Protein AF-A0A926KLE9-F1 (afdb_monomer_lite)

Foldseek 3Di:
DDQLQVLCVQLVNDDPDDPVVVVVVVCCCVPPPPPVLLVVLLVLLLVLLVQQVVCVVVVHPSLVVQLVVLVVLLVVQVCCCQQPHVPGCSNLCSVLVNVCVVCNPPDLVVLLCLLVVLQVVLVVVVVVVVVDPPVVVVVVSNVSNVLSVVCSVLSCCLPPPNDSVSVSVSSVPPPNVVCVVVVVSCNSNSSSSSSNSNSCNVVVVVVVVVVVVVVVVVVVVVVVVVVVD

Radius of gyration: 23.77 Å; chains: 1; bounding box: 80×41×54 Å

pLDDT: mean 80.99, std 13.05, range [41.0, 96.94]

Secondary structure (DSSP, 8-state):
--HHHHHHHHTT------HHHHHHHHHHHHHTTTTHHHHHHHHHHHHHHHHHHHHHHTT--HHHHHHHHHHHHHHHHHHHHHHT-S--HHHHHHHHHHHHGGGTTS-HHHHHHHHHHHHHHHHHHHHHHTTS-HHHHHHHHHHHHHHHHHHHHHHHIIIII--HHHHHHHIIIIIIHHHHHHGGGGHHHHHHHHHHHHHHHHHHHHHHHHHHHHHHHHHHHHHHHHT--

Structure (mmCIF, N/CA/C/O backbone):
data_AF-A0A926KLE9-F1
#
_entry.id   AF-A0A926KLE9-F1
#
loop_
_atom_site.group_PDB
_atom_site.id
_atom_site.type_symbol
_atom_site.label_atom_id
_atom_site.label_alt_id
_atom_site.label_comp_id
_atom_site.label_asym_id
_atom_site.label_entity_id
_atom_site.label_seq_id
_atom_site.pdbx_PDB_ins_code
_atom_site.Cartn_x
_atom_site.Cartn_y
_atom_site.Cartn_z
_atom_site.occupancy
_atom_site.B_iso_or_equiv
_atom_site.auth_seq_id
_atom_site.auth_comp_id
_atom_site.auth_asym_id
_atom_site.auth_atom_id
_atom_site.pdbx_PDB_model_num
ATOM 1 N N . MET A 1 1 ? 1.495 5.303 -26.907 1.00 46.53 1 MET A N 1
ATOM 2 C CA . MET A 1 1 ? 2.849 5.509 -26.360 1.00 46.53 1 MET A CA 1
ATOM 3 C C . MET A 1 1 ? 3.648 4.272 -26.720 1.00 46.53 1 MET A C 1
ATOM 5 O O . MET A 1 1 ? 3.184 3.177 -26.425 1.00 46.53 1 MET A O 1
ATOM 9 N N . SER A 1 2 ? 4.722 4.416 -27.485 1.00 41.00 2 SER A N 1
ATOM 10 C CA . SER A 1 2 ? 5.556 3.298 -27.927 1.00 41.00 2 SER A CA 1
ATOM 11 C C . SER A 1 2 ? 6.380 2.775 -26.746 1.00 41.00 2 SER A C 1
ATOM 13 O O . SER A 1 2 ? 6.941 3.556 -25.985 1.00 41.00 2 SER A O 1
ATOM 15 N N . THR A 1 3 ? 6.437 1.453 -26.575 1.00 52.06 3 THR A N 1
ATOM 16 C CA . THR A 1 3 ? 7.162 0.761 -25.491 1.00 52.06 3 THR A CA 1
ATOM 17 C C . THR A 1 3 ? 8.621 1.198 -25.258 1.00 52.06 3 THR A C 1
ATOM 19 O O . THR A 1 3 ? 9.018 1.174 -24.096 1.00 52.06 3 THR A O 1
ATOM 22 N N . PRO A 1 4 ? 9.418 1.655 -26.251 1.00 51.03 4 PRO A N 1
ATOM 23 C CA . PRO A 1 4 ? 10.789 2.121 -26.018 1.00 51.03 4 PRO A CA 1
ATOM 24 C C . PRO A 1 4 ? 10.869 3.402 -25.174 1.00 51.03 4 PRO A C 1
ATOM 26 O O . PRO A 1 4 ? 11.738 3.507 -24.312 1.00 51.03 4 PRO A O 1
ATOM 29 N N . ASP A 1 5 ? 9.940 4.347 -25.356 1.00 52.72 5 ASP A N 1
ATOM 30 C CA . ASP A 1 5 ? 9.972 5.653 -24.673 1.00 52.72 5 ASP A CA 1
ATOM 31 C C . ASP A 1 5 ? 9.802 5.515 -23.153 1.00 52.72 5 ASP A C 1
ATOM 33 O O . ASP A 1 5 ? 10.335 6.307 -22.379 1.00 52.72 5 ASP A O 1
ATOM 37 N N . LEU A 1 6 ? 9.101 4.462 -22.722 1.00 56.00 6 LEU A N 1
ATOM 38 C CA . LEU A 1 6 ? 8.824 4.155 -21.319 1.00 56.00 6 LEU A CA 1
ATOM 39 C C . LEU A 1 6 ? 10.106 3.771 -20.554 1.00 56.00 6 LEU A C 1
ATOM 41 O O . LEU A 1 6 ? 10.251 4.113 -19.380 1.00 56.00 6 LEU A O 1
ATOM 45 N N . PHE A 1 7 ? 11.068 3.126 -21.224 1.00 55.09 7 PHE A N 1
ATOM 46 C CA . PHE A 1 7 ? 12.363 2.763 -20.635 1.00 55.09 7 PHE A CA 1
ATOM 47 C C . PHE A 1 7 ? 13.326 3.953 -20.581 1.00 55.09 7 PHE A C 1
ATOM 49 O O . PHE A 1 7 ? 13.994 4.141 -19.564 1.00 55.09 7 PHE A O 1
ATOM 56 N N . PHE A 1 8 ? 13.328 4.818 -21.600 1.00 54.06 8 PHE A N 1
ATOM 57 C CA . PHE A 1 8 ? 14.092 6.072 -21.568 1.00 54.06 8 PHE A CA 1
ATOM 58 C C . PHE A 1 8 ? 13.581 7.031 -20.482 1.00 54.06 8 PHE A C 1
ATOM 60 O O . PHE A 1 8 ? 14.387 7.603 -19.744 1.00 54.06 8 PHE A O 1
ATOM 67 N N . GLN A 1 9 ? 12.259 7.110 -20.280 1.00 55.12 9 GLN A N 1
ATOM 68 C CA . GLN A 1 9 ? 11.660 7.848 -19.161 1.00 55.12 9 GLN A CA 1
ATOM 69 C C . GLN A 1 9 ? 12.085 7.281 -17.797 1.00 55.12 9 GLN A C 1
ATOM 71 O O . GLN A 1 9 ? 12.378 8.044 -16.877 1.00 55.12 9 GLN A O 1
ATOM 76 N N . ARG A 1 10 ? 12.163 5.949 -17.664 1.00 51.56 10 ARG A N 1
ATOM 77 C CA . ARG A 1 10 ? 12.608 5.260 -16.437 1.00 51.56 10 ARG A CA 1
ATOM 78 C C . ARG A 1 10 ? 14.103 5.467 -16.151 1.00 51.56 10 ARG A C 1
ATOM 80 O O . ARG A 1 10 ? 14.500 5.451 -14.989 1.00 51.56 10 ARG A O 1
ATOM 87 N N . GLY A 1 11 ? 14.904 5.704 -17.192 1.00 51.06 11 GLY A N 1
ATOM 88 C CA . GLY A 1 11 ? 16.316 6.093 -17.118 1.00 51.06 11 GLY A CA 1
ATOM 89 C C . GLY A 1 11 ? 16.568 7.597 -16.935 1.00 51.06 11 GLY A C 1
ATOM 90 O O . GLY A 1 11 ? 17.720 7.996 -16.812 1.00 51.06 11 GLY A O 1
ATOM 91 N N . GLY A 1 12 ? 15.529 8.441 -16.903 1.00 50.56 12 GLY A N 1
ATOM 92 C CA . GLY A 1 12 ? 15.664 9.889 -16.691 1.00 50.56 12 GLY A CA 1
ATOM 93 C C . GLY A 1 12 ? 15.897 10.730 -17.954 1.00 50.56 12 GLY A C 1
ATOM 94 O O . GLY A 1 12 ? 16.143 11.928 -17.834 1.00 50.56 12 GLY A O 1
ATOM 95 N N . VAL A 1 13 ? 15.783 10.155 -19.157 1.00 49.72 13 VAL A N 1
ATOM 96 C CA . VAL A 1 13 ? 15.808 10.908 -20.422 1.00 49.72 13 VAL A CA 1
ATOM 97 C C . VAL A 1 13 ? 14.372 11.192 -20.848 1.00 49.72 13 VAL A C 1
ATOM 99 O O . VAL A 1 13 ? 13.652 10.308 -21.312 1.00 49.72 13 VAL A O 1
ATOM 102 N N . LEU A 1 14 ? 13.938 12.438 -20.660 1.00 53.62 14 LEU A N 1
ATOM 103 C CA . LEU A 1 14 ? 12.661 12.917 -21.178 1.00 53.62 14 LEU A CA 1
ATOM 104 C C . LEU A 1 14 ? 12.870 13.387 -22.626 1.00 53.62 14 LEU A C 1
ATOM 106 O O . LEU A 1 14 ? 13.752 14.218 -22.852 1.00 53.62 14 LEU A O 1
ATOM 110 N N . PRO A 1 15 ? 12.093 12.900 -23.611 1.00 54.97 15 PRO A N 1
ATOM 111 C CA . PRO A 1 15 ? 12.041 13.559 -24.912 1.00 54.97 15 PRO A CA 1
ATOM 112 C C . PRO A 1 15 ? 11.591 15.019 -24.731 1.00 54.97 15 PRO A C 1
ATOM 114 O O . PRO A 1 15 ? 10.921 15.336 -23.747 1.00 54.97 15 PRO A O 1
ATOM 117 N N . GLU A 1 16 ? 11.943 15.920 -25.658 1.00 57.47 16 GLU A N 1
ATOM 118 C CA . GLU A 1 16 ? 11.376 17.278 -25.675 1.00 57.47 16 GLU A CA 1
ATOM 119 C C . GLU A 1 16 ? 9.846 17.184 -25.807 1.00 57.47 16 GLU A C 1
ATOM 121 O O . GLU A 1 16 ? 9.288 17.022 -26.893 1.00 57.47 16 GLU A O 1
ATOM 126 N N . GLU A 1 17 ? 9.149 17.224 -24.673 1.00 62.72 17 GLU A N 1
ATOM 127 C CA . GLU A 1 17 ? 7.696 17.195 -24.629 1.00 62.72 17 GLU A CA 1
ATOM 128 C C . GLU A 1 17 ? 7.150 18.591 -24.939 1.00 62.72 17 GLU A C 1
ATOM 130 O O . GLU A 1 17 ? 7.628 19.596 -24.407 1.00 62.72 17 GLU A O 1
ATOM 135 N N . SER A 1 18 ? 6.106 18.662 -25.770 1.00 78.69 18 SER A N 1
ATOM 136 C CA . SER A 1 18 ? 5.399 19.920 -26.018 1.00 78.69 18 SER A CA 1
ATOM 137 C C . SER A 1 18 ? 4.882 20.517 -24.700 1.00 78.69 18 SER A C 1
ATOM 139 O O . SER A 1 18 ? 4.518 19.787 -23.776 1.00 78.69 18 SER A O 1
ATOM 141 N N . ALA A 1 19 ? 4.782 21.848 -24.617 1.00 77.56 19 ALA A N 1
ATOM 142 C CA . ALA A 1 19 ? 4.249 22.526 -23.429 1.00 77.56 19 ALA A CA 1
ATOM 143 C C . ALA A 1 19 ? 2.842 22.023 -23.030 1.00 77.56 19 ALA A C 1
ATOM 145 O O . ALA A 1 19 ? 2.486 22.024 -21.854 1.00 77.56 19 ALA A O 1
ATOM 146 N N . VAL A 1 20 ? 2.063 21.542 -24.006 1.00 80.69 20 VAL A N 1
ATOM 147 C CA . VAL A 1 20 ? 0.747 20.927 -23.784 1.00 80.69 20 VAL A CA 1
ATOM 148 C C . VAL A 1 20 ? 0.877 19.582 -23.066 1.00 80.69 20 VAL A C 1
ATOM 150 O O . VAL A 1 20 ? 0.167 19.346 -22.092 1.00 80.69 20 VAL A O 1
ATOM 153 N N . ASN A 1 21 ? 1.805 18.720 -23.491 1.00 80.88 21 ASN A N 1
ATOM 154 C CA . ASN A 1 21 ? 2.026 17.418 -22.855 1.00 80.88 21 ASN A CA 1
ATOM 155 C C . ASN A 1 21 ? 2.545 17.570 -21.419 1.00 80.88 21 ASN A C 1
ATOM 157 O O . ASN A 1 21 ? 2.076 16.866 -20.527 1.00 80.88 21 ASN A O 1
ATOM 161 N N . GLN A 1 22 ? 3.423 18.548 -21.176 1.00 77.94 22 GLN A N 1
ATOM 162 C CA . GLN A 1 22 ? 3.900 18.868 -19.828 1.00 77.94 22 GLN A CA 1
ATOM 163 C C . GLN A 1 22 ? 2.755 19.328 -18.915 1.00 77.94 22 GLN A C 1
ATOM 165 O O . GLN A 1 22 ? 2.659 18.879 -17.774 1.00 77.94 22 GLN A O 1
ATOM 170 N N . GLY A 1 23 ? 1.856 20.179 -19.426 1.00 83.38 23 GLY A N 1
ATOM 171 C CA . GLY A 1 23 ? 0.666 20.620 -18.695 1.00 83.38 23 GLY A CA 1
ATOM 172 C C . GLY A 1 23 ? -0.249 19.455 -18.312 1.00 83.38 23 GLY A C 1
ATOM 173 O O . GLY A 1 23 ? -0.594 19.300 -17.143 1.00 83.38 23 GLY A O 1
ATOM 174 N N . VAL A 1 24 ? -0.563 18.579 -19.269 1.00 83.69 24 VAL A N 1
ATOM 175 C CA . VAL A 1 24 ? -1.390 17.382 -19.026 1.00 83.69 24 VAL A CA 1
ATOM 176 C C . VAL A 1 24 ? -0.730 16.441 -18.014 1.00 83.69 24 VAL A C 1
ATOM 178 O O . VAL A 1 24 ? -1.398 15.925 -17.118 1.00 83.69 24 VAL A O 1
ATOM 181 N N . ARG A 1 25 ? 0.586 16.231 -18.111 1.00 80.25 25 ARG A N 1
ATOM 182 C CA . ARG A 1 25 ? 1.325 15.387 -17.167 1.00 80.25 25 ARG A CA 1
ATOM 183 C C . ARG A 1 25 ? 1.276 15.945 -15.745 1.00 80.25 25 ARG A C 1
ATOM 185 O O . ARG A 1 25 ? 1.020 15.190 -14.814 1.00 80.25 25 ARG A O 1
ATOM 192 N N . LEU A 1 26 ? 1.441 17.258 -15.583 1.00 82.88 26 LEU A N 1
ATOM 193 C CA . LEU A 1 26 ? 1.336 17.922 -14.281 1.00 82.88 26 LEU A CA 1
ATOM 194 C C . LEU A 1 26 ? -0.051 17.755 -13.656 1.00 82.88 26 LEU A C 1
ATOM 196 O O . LEU A 1 26 ? -0.151 17.495 -12.459 1.00 82.88 26 LEU A O 1
ATOM 200 N N . GLU A 1 27 ? -1.120 17.865 -14.444 1.00 82.94 27 GLU A N 1
ATOM 201 C CA . GLU A 1 27 ? -2.482 17.632 -13.953 1.00 82.94 27 GLU A CA 1
ATOM 202 C C . GLU A 1 27 ? -2.669 16.185 -13.478 1.00 82.94 27 GLU A C 1
ATOM 204 O O . GLU A 1 27 ? -3.201 15.943 -12.390 1.00 82.94 27 GLU A O 1
ATOM 209 N N . ILE A 1 28 ? -2.184 15.215 -14.257 1.00 82.94 28 ILE A N 1
ATOM 210 C CA . ILE A 1 28 ? -2.245 13.796 -13.894 1.00 82.94 28 ILE A CA 1
ATOM 211 C C . ILE A 1 28 ? -1.463 13.536 -12.603 1.00 82.94 28 ILE A C 1
ATOM 213 O O . ILE A 1 28 ? -1.998 12.919 -11.676 1.00 82.94 28 ILE A O 1
ATOM 217 N N . ASP A 1 29 ? -0.241 14.052 -12.508 1.00 79.94 29 ASP A N 1
ATOM 218 C CA . ASP A 1 29 ? 0.640 13.838 -11.363 1.00 79.94 29 ASP A CA 1
ATOM 219 C C . ASP A 1 29 ? 0.109 14.524 -10.092 1.00 79.94 29 ASP A C 1
ATOM 221 O O . ASP A 1 29 ? 0.167 13.955 -9.000 1.00 79.94 29 ASP A O 1
ATOM 225 N N . MET A 1 30 ? -0.492 15.712 -10.214 1.00 79.19 30 MET A N 1
ATOM 226 C CA . MET A 1 30 ? -1.058 16.430 -9.068 1.00 79.19 30 MET A CA 1
ATOM 227 C C . MET A 1 30 ? -2.375 15.844 -8.568 1.00 79.19 30 MET A C 1
ATOM 229 O O . MET A 1 30 ? -2.626 15.884 -7.357 1.00 79.19 30 MET A O 1
ATOM 233 N N . PHE A 1 31 ? -3.247 15.349 -9.452 1.00 77.88 31 PHE A N 1
ATOM 234 C CA . PHE A 1 31 ? -4.617 14.972 -9.081 1.00 77.88 31 PHE A CA 1
ATOM 235 C C . PHE A 1 31 ? -4.861 13.470 -9.009 1.00 77.88 31 PHE A C 1
ATOM 237 O O . PHE A 1 31 ? -5.655 13.047 -8.167 1.00 77.88 31 PHE A O 1
ATOM 244 N N . PHE A 1 32 ? -4.168 12.662 -9.805 1.00 78.44 32 PHE A N 1
ATOM 245 C CA . PHE A 1 32 ? -4.494 11.246 -9.964 1.00 78.44 32 PHE A CA 1
ATOM 246 C C . PHE A 1 32 ? -3.363 10.323 -9.519 1.00 78.44 32 PHE A C 1
ATOM 248 O O . PHE A 1 32 ? -3.626 9.323 -8.840 1.00 78.44 32 PHE A O 1
ATOM 255 N N . ALA A 1 33 ? -2.114 10.655 -9.848 1.00 75.06 33 ALA A N 1
ATOM 256 C CA . ALA A 1 33 ? -0.979 9.797 -9.544 1.00 75.06 33 ALA A CA 1
ATOM 257 C C . ALA A 1 33 ? -0.841 9.568 -8.030 1.00 75.06 33 ALA A C 1
ATOM 259 O O . ALA A 1 33 ? -0.915 10.483 -7.210 1.00 75.06 33 ALA A O 1
ATOM 260 N N . GLY A 1 34 ? -0.694 8.302 -7.639 1.00 74.12 34 GLY A N 1
ATOM 261 C CA . GLY A 1 34 ? -0.436 7.902 -6.255 1.00 74.12 34 GLY A CA 1
ATOM 262 C C . GLY A 1 34 ? -1.618 8.001 -5.278 1.00 74.12 34 GLY A C 1
ATOM 263 O O . GLY A 1 34 ? -1.561 7.374 -4.222 1.00 74.12 34 GLY A O 1
ATOM 264 N N . LYS A 1 35 ? -2.714 8.708 -5.599 1.00 81.12 35 LYS A N 1
ATOM 265 C CA . LYS A 1 35 ? -3.820 8.951 -4.640 1.00 81.12 35 LYS A CA 1
ATOM 266 C C . LYS A 1 35 ? -4.724 7.749 -4.402 1.00 81.12 35 LYS A C 1
ATOM 268 O O . LYS A 1 35 ? -5.326 7.633 -3.336 1.00 81.12 35 LYS A O 1
ATOM 273 N N . PHE A 1 36 ? -4.804 6.834 -5.364 1.00 83.12 36 PHE A N 1
ATOM 274 C CA . PHE A 1 36 ? -5.627 5.632 -5.237 1.00 83.12 36 PHE A CA 1
ATOM 275 C C . PHE A 1 36 ? -5.111 4.687 -4.146 1.00 83.12 36 PHE A C 1
ATOM 277 O O . PHE A 1 36 ? -5.915 4.121 -3.410 1.00 83.12 36 PHE A O 1
ATOM 284 N N . TYR A 1 37 ? -3.791 4.572 -3.974 1.00 84.88 37 TYR A N 1
ATOM 285 C CA . TYR A 1 37 ? -3.180 3.688 -2.977 1.00 84.88 37 TYR A CA 1
ATOM 286 C C . TYR A 1 37 ? -3.636 3.956 -1.532 1.00 84.88 37 TYR A C 1
ATOM 288 O O . TYR A 1 37 ? -4.107 3.014 -0.889 1.00 84.88 37 TYR A O 1
ATOM 296 N N . PRO A 1 38 ? -3.549 5.185 -0.984 1.00 88.56 38 PRO A N 1
ATOM 297 C CA . PRO A 1 38 ? -3.992 5.451 0.382 1.00 88.56 38 PRO A CA 1
ATOM 298 C C . PRO A 1 38 ? -5.510 5.309 0.549 1.00 88.56 38 PRO A C 1
ATOM 300 O O . PRO A 1 38 ? -5.953 4.805 1.581 1.00 88.56 38 PRO A O 1
ATOM 303 N N . ILE A 1 39 ? -6.309 5.690 -0.457 1.00 91.38 39 ILE A N 1
ATOM 304 C CA . ILE A 1 39 ? -7.777 5.566 -0.417 1.00 91.38 39 ILE A CA 1
ATOM 305 C C . ILE A 1 39 ? -8.190 4.094 -0.370 1.00 91.38 39 ILE A C 1
ATOM 307 O O . ILE A 1 39 ? -8.982 3.694 0.484 1.00 91.38 39 ILE A O 1
ATOM 311 N N . LEU A 1 40 ? -7.632 3.275 -1.262 1.00 91.94 40 LEU A N 1
ATOM 312 C CA . LEU A 1 40 ? -7.905 1.843 -1.307 1.00 91.94 40 LEU A CA 1
ATOM 313 C C . LEU A 1 40 ? -7.403 1.142 -0.039 1.00 91.94 40 LEU A C 1
ATOM 315 O O . LEU A 1 40 ? -8.107 0.284 0.489 1.00 91.94 40 LEU A O 1
ATOM 319 N N . SER A 1 41 ? -6.254 1.551 0.506 1.00 94.00 41 SER A N 1
ATOM 320 C CA . SER A 1 41 ? -5.712 0.998 1.756 1.00 94.00 41 SER A CA 1
ATOM 321 C C . SER A 1 41 ? -6.637 1.311 2.931 1.00 94.00 41 SER A C 1
ATOM 323 O O . SER A 1 41 ? -6.982 0.434 3.721 1.00 94.00 41 SER A O 1
ATOM 325 N N . PHE A 1 42 ? -7.113 2.552 3.020 1.00 95.12 42 PHE A N 1
ATOM 326 C CA . PHE A 1 42 ? -8.089 2.965 4.023 1.00 95.12 42 PHE A CA 1
ATOM 327 C C . PHE A 1 42 ? -9.400 2.177 3.905 1.00 95.12 42 PHE A C 1
ATOM 329 O O . PHE A 1 42 ? -9.900 1.637 4.896 1.00 95.12 42 PHE A O 1
ATOM 336 N N . LEU A 1 43 ? -9.933 2.044 2.688 1.00 94.38 43 LEU A N 1
ATOM 337 C CA . LEU A 1 43 ? -11.160 1.289 2.441 1.00 94.38 43 LEU A CA 1
ATOM 338 C C . LEU A 1 43 ? -10.991 -0.204 2.742 1.00 94.38 43 LEU A C 1
ATOM 340 O O . LEU A 1 43 ? -11.906 -0.837 3.267 1.00 94.38 43 LEU A O 1
ATOM 344 N N . PHE A 1 44 ? -9.817 -0.766 2.474 1.00 95.44 44 PHE A N 1
ATOM 345 C CA . PHE A 1 44 ? -9.501 -2.134 2.853 1.00 95.44 44 PHE A CA 1
ATOM 346 C C . PHE A 1 44 ? -9.532 -2.315 4.376 1.00 95.44 44 PHE A C 1
ATOM 348 O O . PHE A 1 44 ? -10.132 -3.274 4.860 1.00 95.44 44 PHE A O 1
ATOM 355 N N . GLY A 1 45 ? -8.961 -1.379 5.141 1.00 95.44 45 GLY A N 1
ATOM 356 C CA . GLY A 1 45 ? -9.030 -1.380 6.606 1.00 95.44 45 GLY A CA 1
ATOM 357 C C . GLY A 1 45 ? -10.463 -1.319 7.149 1.00 95.44 45 GLY A C 1
ATOM 358 O O . GLY A 1 45 ? -10.824 -2.067 8.061 1.00 95.44 45 GLY A O 1
ATOM 359 N N . LEU A 1 46 ? -11.310 -0.485 6.539 1.00 94.75 46 LEU A N 1
ATOM 360 C CA . LEU A 1 46 ? -12.749 -0.427 6.828 1.00 94.75 46 LEU A CA 1
ATOM 361 C C . LEU A 1 46 ? -13.451 -1.760 6.518 1.00 94.75 46 LEU A C 1
ATOM 363 O O . LEU A 1 46 ? -14.213 -2.285 7.335 1.00 94.75 46 LEU A O 1
ATOM 367 N N . GLY A 1 47 ? -13.188 -2.324 5.337 1.00 93.81 47 GLY A N 1
ATOM 368 C CA . GLY A 1 47 ? -13.752 -3.597 4.893 1.00 93.81 47 GLY A CA 1
ATOM 369 C C . GLY A 1 47 ? -13.325 -4.767 5.779 1.00 93.81 47 GLY A C 1
ATOM 370 O O . GLY A 1 47 ? -14.139 -5.644 6.072 1.00 93.81 47 GLY A O 1
ATOM 371 N N . PHE A 1 48 ? -12.081 -4.747 6.262 1.00 94.62 48 PHE A N 1
ATOM 372 C CA . PHE A 1 48 ? -11.568 -5.686 7.252 1.00 94.62 48 PHE A CA 1
ATOM 373 C C . PHE A 1 48 ? -12.399 -5.63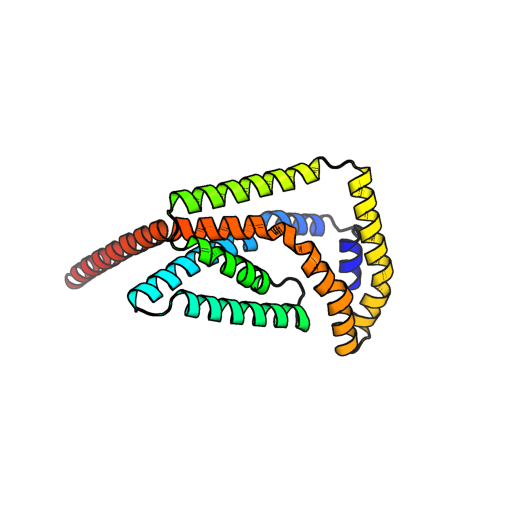9 8.535 1.00 94.62 48 PHE A C 1
ATOM 375 O O . PHE A 1 48 ? -12.949 -6.668 8.920 1.00 94.62 48 PHE A O 1
ATOM 382 N N . PHE A 1 49 ? -12.574 -4.463 9.150 1.00 94.19 49 PHE A N 1
ATOM 383 C CA . PHE A 1 49 ? -13.393 -4.324 10.360 1.00 94.19 49 PHE A CA 1
ATOM 384 C C . PHE A 1 49 ? -14.801 -4.904 10.165 1.00 94.19 49 PHE A C 1
ATOM 386 O O . PHE A 1 49 ? -15.276 -5.709 10.970 1.00 94.19 49 PHE A O 1
ATOM 393 N N . LEU A 1 50 ? -15.459 -4.531 9.063 1.00 91.50 50 LEU A N 1
ATOM 394 C CA . LEU A 1 50 ? -16.824 -4.960 8.766 1.00 91.50 50 LEU A CA 1
ATOM 395 C C . LEU A 1 50 ? -16.928 -6.481 8.599 1.00 91.50 50 LEU A C 1
ATOM 397 O O . LEU A 1 50 ? -17.858 -7.106 9.115 1.00 91.50 50 LEU A O 1
ATOM 401 N N . LEU A 1 51 ? -15.975 -7.081 7.886 1.00 91.75 51 LEU A N 1
ATOM 402 C CA . LEU A 1 51 ? -15.926 -8.521 7.671 1.00 91.75 51 LEU A CA 1
ATOM 403 C C . LEU A 1 51 ? -15.717 -9.273 8.989 1.00 91.75 51 LEU A C 1
ATOM 405 O O . LEU A 1 51 ? -16.424 -10.249 9.249 1.00 91.75 51 LEU A O 1
ATOM 409 N N . MET A 1 52 ? -14.784 -8.811 9.819 1.00 90.62 52 MET A N 1
ATOM 410 C CA . MET A 1 52 ? -14.458 -9.457 11.088 1.00 90.62 52 MET A CA 1
ATOM 411 C C . MET A 1 52 ? -15.641 -9.384 12.061 1.00 90.62 52 MET A C 1
ATOM 413 O O . MET A 1 52 ? -16.082 -10.417 12.564 1.00 90.62 52 MET A O 1
ATOM 417 N N . ARG A 1 53 ? -16.250 -8.200 12.215 1.00 89.62 53 ARG A N 1
ATOM 418 C CA . ARG A 1 53 ? -17.435 -7.991 13.061 1.00 89.62 53 ARG A CA 1
ATOM 419 C C . ARG A 1 53 ? -18.617 -8.857 12.627 1.00 89.62 53 ARG A C 1
ATOM 421 O O . ARG A 1 53 ? -19.279 -9.469 13.462 1.00 89.62 53 ARG A O 1
ATOM 428 N N . ARG A 1 54 ? -18.879 -8.948 11.317 1.00 87.81 54 ARG A N 1
ATOM 429 C CA . ARG A 1 54 ? -19.958 -9.794 10.777 1.00 87.81 54 ARG A CA 1
ATOM 430 C C . ARG A 1 54 ? -19.690 -11.280 11.010 1.00 87.81 54 ARG A C 1
ATOM 432 O O . ARG A 1 54 ? -20.627 -12.028 11.268 1.00 87.81 54 ARG A O 1
ATOM 439 N N . SER A 1 55 ? -18.435 -11.710 10.902 1.00 88.62 55 SER A N 1
ATOM 440 C CA . SER A 1 55 ? -18.037 -13.095 11.168 1.00 88.62 55 SER A CA 1
ATOM 441 C C . SER A 1 55 ? -18.194 -13.450 12.648 1.00 88.62 55 SER A C 1
ATOM 443 O O . SER A 1 55 ? -18.682 -14.537 12.950 1.00 88.62 55 SER A O 1
ATOM 445 N N . GLU A 1 56 ? -17.839 -12.542 13.563 1.00 88.31 56 GLU A N 1
ATOM 446 C CA . GLU A 1 56 ? -18.029 -12.746 15.007 1.00 88.31 56 GLU A CA 1
ATOM 447 C C . GLU A 1 56 ? -19.505 -12.865 15.380 1.00 88.31 56 GLU A C 1
ATOM 449 O O . GLU A 1 56 ? -19.878 -13.781 16.107 1.00 88.31 56 GLU A O 1
ATOM 454 N N . GLN A 1 57 ? -20.364 -12.014 14.815 1.00 88.00 57 GLN A N 1
ATOM 455 C CA . GLN A 1 57 ? -21.815 -12.083 15.034 1.00 88.00 57 GLN A CA 1
ATOM 456 C C . GLN A 1 57 ? -22.438 -13.408 14.575 1.00 88.00 57 GLN A C 1
ATOM 458 O O . GLN A 1 57 ? -23.456 -13.828 15.115 1.00 88.00 57 GLN A O 1
ATOM 463 N N . LYS A 1 58 ? -21.836 -14.068 13.581 1.00 87.94 58 LYS A N 1
ATOM 464 C CA . LYS A 1 58 ? -22.284 -15.366 13.060 1.00 87.94 58 LYS A CA 1
ATOM 465 C C . LYS A 1 58 ? -21.658 -16.569 13.772 1.00 87.94 58 LYS A C 1
ATOM 467 O O . LYS A 1 58 ? -22.001 -17.698 13.435 1.00 87.94 58 LYS A O 1
ATOM 472 N N . GLY A 1 59 ? -20.726 -16.355 14.705 1.00 81.50 59 GLY A N 1
ATOM 473 C CA . GLY A 1 59 ? -19.964 -17.436 15.341 1.00 81.50 59 GLY A CA 1
ATOM 474 C C . GLY A 1 59 ? -19.009 -18.172 14.389 1.00 81.50 59 GLY A C 1
ATOM 475 O O . GLY A 1 59 ? -18.590 -19.291 14.676 1.00 81.50 59 GLY A O 1
ATOM 476 N N . GLU A 1 60 ? -18.668 -17.574 13.243 1.00 84.12 60 GLU A N 1
ATOM 477 C CA . GLU A 1 60 ? -17.734 -18.159 12.279 1.00 84.12 60 GLU A CA 1
ATOM 478 C C . GLU A 1 60 ? -16.273 -17.963 12.722 1.00 84.12 60 GLU A C 1
ATOM 480 O O . GLU A 1 60 ? -15.934 -17.048 13.475 1.00 84.12 60 GLU A O 1
ATOM 485 N N . TRP A 1 61 ? -15.372 -18.803 12.205 1.00 84.62 61 TRP A N 1
ATOM 486 C CA . TRP A 1 61 ? -13.935 -18.730 12.482 1.00 84.62 61 TRP A CA 1
ATOM 487 C C . TRP A 1 61 ? -13.305 -17.536 11.756 1.00 84.62 61 TRP A C 1
ATOM 489 O O . TRP A 1 61 ? -12.738 -17.668 10.670 1.00 84.62 61 TRP A O 1
ATOM 499 N N . VAL A 1 62 ? -13.389 -16.375 12.396 1.00 86.00 62 VAL A N 1
ATOM 500 C CA . VAL A 1 62 ? -13.013 -15.053 11.884 1.00 86.00 62 VAL A CA 1
ATOM 501 C C . VAL A 1 62 ? -11.641 -15.039 11.198 1.00 86.00 62 VAL A C 1
ATOM 503 O O . VAL A 1 62 ? -11.519 -14.683 10.024 1.00 86.00 62 VAL A O 1
ATOM 506 N N . TYR A 1 63 ? -10.606 -15.496 11.908 1.00 88.00 63 TYR A N 1
ATOM 507 C CA . TYR A 1 63 ? -9.235 -15.514 11.395 1.00 88.00 63 TYR A CA 1
ATOM 508 C C . TYR A 1 63 ? -9.084 -16.439 10.180 1.00 88.00 63 TYR A C 1
ATOM 510 O O . TYR A 1 63 ? -8.425 -16.077 9.211 1.00 88.00 63 TYR A O 1
ATOM 518 N N . ARG A 1 64 ? -9.754 -17.600 10.177 1.00 89.00 64 ARG A N 1
ATOM 519 C CA . ARG A 1 64 ? -9.697 -18.562 9.064 1.00 89.00 64 ARG A CA 1
ATOM 520 C C . ARG A 1 64 ? -10.355 -18.006 7.803 1.00 89.00 64 ARG A C 1
ATOM 522 O O . ARG A 1 64 ? -9.823 -18.183 6.707 1.00 89.00 64 ARG A O 1
ATOM 529 N N . LEU A 1 65 ? -11.500 -17.339 7.950 1.00 89.56 65 LEU A N 1
ATOM 530 C CA . LEU A 1 65 ? -12.210 -16.722 6.832 1.00 89.56 65 LEU A CA 1
ATOM 531 C C . LEU A 1 65 ? -11.364 -15.620 6.187 1.00 89.56 65 LEU A C 1
ATOM 533 O O . LEU A 1 65 ? -11.227 -15.584 4.962 1.00 89.56 65 LEU A O 1
ATOM 537 N N . PHE A 1 66 ? -10.779 -14.746 7.007 1.00 91.50 66 PHE A N 1
ATOM 538 C CA . PHE A 1 66 ? -9.954 -13.652 6.513 1.00 91.50 66 PHE A CA 1
ATOM 539 C C . PHE A 1 66 ? -8.650 -14.154 5.878 1.00 91.50 66 PHE A C 1
ATOM 541 O O . PHE A 1 66 ? -8.351 -13.764 4.752 1.00 91.50 66 PHE A O 1
ATOM 548 N N . SER A 1 67 ? -7.933 -15.096 6.504 1.00 92.38 67 SER A N 1
ATOM 549 C CA . SER A 1 67 ? -6.719 -15.684 5.914 1.00 92.38 67 SER A CA 1
ATOM 550 C C . SER A 1 67 ? -6.984 -16.364 4.572 1.00 92.38 67 SER A C 1
ATOM 552 O O . SER A 1 67 ? -6.186 -16.217 3.652 1.00 92.38 67 SER A O 1
ATOM 554 N N . ARG A 1 68 ? -8.119 -17.061 4.405 1.00 93.12 68 ARG A N 1
ATOM 555 C CA . ARG A 1 68 ? -8.494 -17.643 3.105 1.00 93.12 68 ARG A CA 1
ATOM 556 C C . ARG A 1 68 ? -8.673 -16.563 2.037 1.00 93.12 68 ARG A C 1
ATOM 558 O O . ARG A 1 68 ? -8.248 -16.760 0.905 1.00 93.12 68 ARG A O 1
ATOM 565 N N . ARG A 1 69 ? -9.287 -15.428 2.385 1.00 92.88 69 ARG A N 1
ATOM 566 C CA . ARG A 1 69 ? -9.438 -14.291 1.465 1.00 92.88 69 ARG A CA 1
ATOM 567 C C . ARG A 1 69 ? -8.094 -13.654 1.125 1.00 92.88 69 ARG A C 1
ATOM 569 O O . ARG A 1 69 ? -7.876 -13.354 -0.041 1.00 92.88 69 ARG A O 1
ATOM 576 N N . MET A 1 70 ? -7.201 -13.500 2.104 1.00 94.81 70 MET A N 1
ATOM 577 C CA . MET A 1 70 ? -5.845 -12.995 1.862 1.00 94.81 70 MET A CA 1
ATOM 578 C C . MET A 1 70 ? -5.061 -13.926 0.944 1.00 94.81 70 MET A C 1
ATOM 580 O O . MET A 1 70 ? -4.417 -13.454 0.022 1.00 94.81 70 MET A O 1
ATOM 584 N N . LEU A 1 71 ? -5.180 -15.243 1.124 1.00 94.94 71 LEU A N 1
ATOM 585 C CA . LEU A 1 71 ? -4.535 -16.216 0.245 1.00 94.94 71 LEU A CA 1
ATOM 586 C C . LEU A 1 71 ? -5.060 -16.114 -1.192 1.00 94.94 71 LEU A C 1
ATOM 588 O O . LEU A 1 71 ? -4.268 -16.106 -2.126 1.00 94.94 71 LEU A O 1
ATOM 592 N N . VAL A 1 72 ? -6.377 -15.988 -1.382 1.00 95.38 72 VAL A N 1
ATOM 593 C CA . VAL A 1 72 ? -6.960 -15.798 -2.722 1.00 95.38 72 VAL A CA 1
ATOM 594 C C . VAL A 1 72 ? -6.487 -14.487 -3.350 1.00 95.38 72 VAL A C 1
ATOM 596 O O . VAL A 1 72 ? -6.083 -14.496 -4.507 1.00 95.38 72 VAL A O 1
ATOM 599 N N . LEU A 1 73 ? -6.489 -13.379 -2.601 1.00 93.31 73 LEU A N 1
ATOM 600 C CA . LEU A 1 73 ? -5.986 -12.090 -3.089 1.00 93.31 73 LEU A CA 1
ATOM 601 C C . LEU A 1 73 ? -4.499 -12.144 -3.434 1.00 93.31 73 LEU A C 1
ATOM 603 O O . LEU A 1 73 ? -4.102 -11.602 -4.456 1.00 93.31 73 LEU A O 1
ATOM 607 N N . PHE A 1 74 ? -3.696 -12.828 -2.620 1.00 93.50 74 PHE A N 1
ATOM 608 C CA . PHE A 1 74 ? -2.276 -13.012 -2.879 1.00 93.50 74 PHE A CA 1
ATOM 609 C C . PHE A 1 74 ? -2.051 -13.796 -4.171 1.00 93.50 74 PHE A C 1
ATOM 611 O O . PHE A 1 74 ? -1.308 -13.343 -5.032 1.00 93.50 74 PHE A O 1
ATOM 618 N N . LEU A 1 75 ? -2.729 -14.935 -4.346 1.00 94.38 75 LEU A N 1
ATOM 619 C CA . LEU A 1 75 ? -2.608 -15.740 -5.562 1.00 94.38 75 LEU A CA 1
ATOM 620 C C . LEU A 1 75 ? -3.075 -14.979 -6.804 1.00 94.38 75 LEU A C 1
ATOM 622 O O . LEU A 1 75 ? -2.401 -15.031 -7.827 1.00 94.38 75 LEU A O 1
ATOM 626 N N . LEU A 1 76 ? -4.193 -14.253 -6.710 1.00 93.75 76 LEU A N 1
ATOM 627 C CA . LEU A 1 76 ? -4.659 -13.398 -7.800 1.00 93.75 76 LEU A CA 1
ATOM 628 C C . LEU A 1 76 ? -3.644 -12.301 -8.120 1.00 93.75 76 LEU A C 1
ATOM 630 O O . LEU A 1 76 ? -3.363 -12.090 -9.292 1.00 93.75 76 LEU A O 1
ATOM 634 N N . GLY A 1 77 ? -3.053 -11.677 -7.100 1.00 90.81 77 GLY A N 1
ATOM 635 C CA . GLY A 1 77 ? -2.019 -10.663 -7.273 1.00 90.81 77 GLY A CA 1
ATOM 636 C C . GLY A 1 77 ? -0.755 -11.211 -7.932 1.00 90.81 77 GLY A C 1
ATOM 637 O O . GLY A 1 77 ? -0.226 -10.590 -8.841 1.00 90.81 77 GLY A O 1
ATOM 638 N N . ILE A 1 78 ? -0.299 -12.408 -7.548 1.00 90.75 78 ILE A N 1
ATOM 639 C CA . ILE A 1 78 ? 0.852 -13.058 -8.192 1.00 90.75 78 ILE A CA 1
ATOM 640 C C . ILE A 1 78 ? 0.541 -13.413 -9.647 1.00 90.75 78 ILE A C 1
ATOM 642 O O . ILE A 1 78 ? 1.354 -13.150 -10.525 1.00 90.75 78 ILE A O 1
ATOM 646 N N . VAL A 1 79 ? -0.634 -13.980 -9.929 1.00 92.00 79 VAL A N 1
ATOM 647 C CA . VAL A 1 79 ? -1.046 -14.291 -11.307 1.00 92.00 79 VAL A CA 1
ATOM 648 C C . VAL A 1 79 ? -1.153 -13.010 -12.136 1.00 92.00 79 VAL A C 1
ATOM 650 O O . VAL A 1 79 ? -0.684 -12.976 -13.270 1.00 92.00 79 VAL A O 1
ATOM 653 N N . HIS A 1 80 ? -1.719 -11.939 -11.583 1.00 90.31 80 HIS A N 1
ATOM 654 C CA . HIS A 1 80 ? -1.812 -10.664 -12.284 1.00 90.31 80 HIS A CA 1
ATOM 655 C C . HIS A 1 80 ? -0.426 -10.066 -12.557 1.00 90.31 80 HIS A C 1
ATOM 657 O O . HIS A 1 80 ? -0.133 -9.697 -13.694 1.00 90.31 80 HIS A O 1
ATOM 663 N N . MET A 1 81 ? 0.442 -10.073 -11.541 1.00 87.88 81 MET A N 1
ATOM 664 C CA . MET A 1 81 ? 1.809 -9.564 -11.617 1.00 87.88 81 MET A CA 1
ATOM 665 C C . MET A 1 81 ? 2.667 -10.324 -12.623 1.00 87.88 81 MET A C 1
ATOM 667 O O . MET A 1 81 ? 3.522 -9.716 -13.241 1.00 87.88 81 MET A O 1
ATOM 671 N N . VAL A 1 82 ? 2.463 -11.634 -12.774 1.00 88.00 82 VAL A N 1
ATOM 672 C CA . VAL A 1 82 ? 3.271 -12.479 -13.665 1.00 88.00 82 VAL A CA 1
ATOM 673 C C . VAL A 1 82 ? 2.761 -12.463 -15.104 1.00 88.00 82 VAL A C 1
ATOM 675 O O . VAL A 1 82 ? 3.565 -12.494 -16.027 1.00 88.00 82 VAL A O 1
ATOM 678 N N . PHE A 1 83 ? 1.444 -12.456 -15.318 1.00 86.31 83 PHE A N 1
ATOM 679 C CA . PHE A 1 83 ? 0.877 -12.670 -16.655 1.00 86.31 83 PHE A CA 1
ATOM 680 C C . PHE A 1 83 ? 0.350 -11.403 -17.334 1.00 86.31 83 PHE A C 1
ATOM 682 O O . PHE A 1 83 ? 0.112 -11.443 -18.542 1.00 86.31 83 PHE A O 1
ATOM 689 N N . PHE A 1 84 ? 0.139 -10.309 -16.595 1.00 82.19 84 PHE A N 1
ATOM 690 C CA . PHE A 1 84 ? -0.516 -9.108 -17.120 1.00 82.19 84 PHE A CA 1
ATOM 691 C C . PHE A 1 84 ? 0.326 -7.845 -16.946 1.00 82.19 84 PHE A C 1
ATOM 693 O O . PHE A 1 84 ? 0.638 -7.191 -17.938 1.00 82.19 84 PHE A O 1
ATOM 700 N N . TYR A 1 85 ? 0.623 -7.456 -15.703 1.00 76.75 85 TYR A N 1
ATOM 701 C CA . TYR A 1 85 ? 1.251 -6.168 -15.413 1.00 76.75 85 TYR A CA 1
ATOM 702 C C . TYR A 1 85 ? 1.921 -6.147 -14.037 1.00 76.75 85 TYR A C 1
ATOM 704 O O . TYR A 1 85 ? 1.343 -6.607 -13.057 1.00 76.75 85 TYR A O 1
ATOM 712 N N . ASN A 1 86 ? 3.104 -5.536 -13.939 1.00 71.19 86 ASN A N 1
ATOM 713 C CA . ASN A 1 86 ? 3.944 -5.591 -12.738 1.00 71.19 86 ASN A CA 1
ATOM 714 C C . ASN A 1 86 ? 3.481 -4.695 -11.564 1.00 71.19 86 ASN A C 1
ATOM 716 O O . ASN A 1 86 ? 4.085 -4.766 -10.501 1.00 71.19 86 ASN A O 1
ATOM 720 N N . GLY A 1 87 ? 2.477 -3.832 -11.745 1.00 65.56 87 GLY A N 1
ATOM 721 C CA . GLY A 1 87 ? 2.051 -2.836 -10.751 1.00 65.56 87 GLY A CA 1
ATOM 722 C C . GLY A 1 87 ? 0.794 -3.218 -9.971 1.00 65.56 87 GLY A C 1
ATOM 723 O O . GLY A 1 87 ? -0.074 -2.368 -9.760 1.00 65.56 87 GLY A O 1
ATOM 724 N N . ASP A 1 88 ? 0.647 -4.490 -9.591 1.00 77.38 88 ASP A N 1
ATOM 725 C CA . ASP A 1 88 ? -0.527 -4.939 -8.842 1.00 77.38 88 ASP A CA 1
ATOM 726 C C . ASP A 1 88 ? -0.425 -4.634 -7.341 1.00 77.38 88 ASP A C 1
ATOM 728 O O . ASP A 1 88 ? 0.451 -5.123 -6.629 1.00 77.38 88 ASP A O 1
ATOM 732 N N . VAL A 1 89 ? -1.423 -3.929 -6.818 1.00 83.94 89 VAL A N 1
ATOM 733 C CA . VAL A 1 89 ? -1.581 -3.652 -5.395 1.00 83.94 89 VAL A CA 1
ATOM 734 C C . VAL A 1 89 ? -2.127 -4.842 -4.573 1.00 83.94 89 VAL A C 1
ATOM 736 O O . VAL A 1 89 ? -1.975 -4.880 -3.350 1.00 83.94 89 VAL A O 1
ATOM 739 N N . LEU A 1 90 ? -2.758 -5.836 -5.202 1.00 88.31 90 LEU A N 1
ATOM 740 C CA . LEU A 1 90 ? -3.442 -6.954 -4.540 1.00 88.31 90 LEU A CA 1
ATOM 741 C C . LEU A 1 90 ? -2.493 -7.788 -3.679 1.00 88.31 90 LEU A C 1
ATOM 743 O O . LEU A 1 90 ? -2.832 -8.124 -2.541 1.00 88.31 90 LEU A O 1
ATOM 747 N N . HIS A 1 91 ? -1.312 -8.119 -4.206 1.00 89.06 91 HIS A N 1
ATOM 748 C CA . HIS A 1 91 ? -0.342 -8.939 -3.483 1.00 89.06 91 HIS A CA 1
ATOM 749 C C . HIS A 1 91 ? 0.160 -8.209 -2.224 1.00 89.06 91 HIS A C 1
ATOM 751 O O . HIS A 1 91 ? 0.171 -8.786 -1.133 1.00 89.06 91 HIS A O 1
ATOM 757 N N . ASN A 1 92 ? 0.439 -6.908 -2.353 1.00 89.38 92 ASN A N 1
ATOM 758 C CA . ASN A 1 92 ? 0.802 -6.017 -1.252 1.00 89.38 92 ASN A CA 1
ATOM 759 C C . ASN A 1 92 ? -0.297 -5.967 -0.186 1.00 89.38 92 ASN A C 1
ATOM 761 O O . ASN A 1 92 ? -0.029 -6.092 1.010 1.00 89.38 92 ASN A O 1
ATOM 765 N N . TYR A 1 93 ? -1.558 -5.872 -0.604 1.00 91.00 93 TYR A N 1
ATOM 766 C CA . TYR A 1 93 ? -2.694 -5.805 0.317 1.00 91.00 93 TYR A CA 1
ATOM 767 C C . TYR A 1 93 ? -2.918 -7.120 1.046 1.00 91.00 93 TYR A C 1
ATOM 769 O O . TYR A 1 93 ? -3.297 -7.106 2.214 1.00 91.00 93 TYR A O 1
ATOM 777 N N . ALA A 1 94 ? -2.660 -8.255 0.399 1.00 92.56 94 ALA A N 1
ATOM 778 C CA . ALA A 1 94 ? -2.732 -9.547 1.060 1.00 92.56 94 ALA A CA 1
ATOM 779 C C . ALA A 1 94 ? -1.664 -9.687 2.156 1.00 92.56 94 ALA A C 1
ATOM 781 O O . ALA A 1 94 ? -1.971 -10.135 3.262 1.00 92.56 94 ALA A O 1
ATOM 782 N N . LEU A 1 95 ? -0.427 -9.260 1.882 1.00 91.69 95 LEU A N 1
ATOM 783 C CA . LEU A 1 95 ? 0.674 -9.305 2.850 1.00 91.69 95 LEU A CA 1
ATOM 784 C C . LEU A 1 95 ? 0.419 -8.374 4.041 1.00 91.69 95 LEU A C 1
ATOM 786 O O . LEU A 1 95 ? 0.476 -8.798 5.197 1.00 91.69 95 LEU A O 1
ATOM 790 N N . ILE A 1 96 ? 0.080 -7.116 3.765 1.00 93.44 96 ILE A N 1
ATOM 791 C CA . ILE A 1 96 ? -0.178 -6.105 4.795 1.00 93.44 96 ILE A CA 1
ATOM 792 C C . ILE A 1 96 ? -1.480 -6.416 5.549 1.00 93.44 96 ILE A C 1
ATOM 794 O O . ILE A 1 96 ? -1.553 -6.266 6.769 1.00 93.44 96 ILE A O 1
ATOM 798 N N . GLY A 1 97 ? -2.496 -6.928 4.855 1.00 93.12 97 GLY A N 1
ATOM 799 C CA . GLY A 1 97 ? -3.750 -7.378 5.450 1.00 93.12 97 GLY A CA 1
ATOM 800 C C . GLY A 1 97 ? -3.553 -8.518 6.449 1.00 93.12 97 GLY A C 1
ATOM 801 O O . GLY A 1 97 ? -4.173 -8.508 7.512 1.00 93.12 97 GLY A O 1
ATOM 802 N N . CYS A 1 98 ? -2.640 -9.458 6.184 1.00 93.88 98 CYS A N 1
ATOM 803 C CA . CYS A 1 98 ? -2.249 -10.471 7.170 1.00 93.88 98 CYS A CA 1
ATOM 804 C C . CYS A 1 98 ? -1.663 -9.839 8.445 1.00 93.88 98 CYS A C 1
ATOM 806 O O . CYS A 1 98 ? -1.990 -10.275 9.549 1.00 93.88 98 CYS A O 1
ATOM 808 N N . LEU A 1 99 ? -0.851 -8.783 8.321 1.00 93.50 99 LEU A N 1
ATOM 809 C CA . LEU A 1 99 ? -0.309 -8.054 9.473 1.00 93.50 99 LEU A CA 1
ATOM 810 C C . LEU A 1 99 ? -1.410 -7.318 10.256 1.00 93.50 99 LEU A C 1
ATOM 812 O O . LEU A 1 99 ? -1.404 -7.312 11.489 1.00 93.50 99 LEU A O 1
ATOM 816 N N . LEU A 1 100 ? -2.402 -6.762 9.552 1.00 93.75 100 LEU A N 1
ATOM 817 C CA . LEU A 1 100 ? -3.560 -6.081 10.141 1.00 93.75 100 LEU A CA 1
ATOM 818 C C . LEU A 1 100 ? -4.366 -6.993 11.083 1.00 93.75 100 LEU A C 1
ATOM 820 O O . LEU A 1 100 ? -4.910 -6.522 12.084 1.00 93.75 100 LEU A O 1
ATOM 824 N N . MET A 1 101 ? -4.376 -8.310 10.847 1.00 92.12 101 MET A N 1
ATOM 825 C CA . MET A 1 101 ? -5.045 -9.284 11.723 1.00 92.12 101 MET A CA 1
ATOM 826 C C . MET A 1 101 ? -4.548 -9.235 13.175 1.00 92.12 101 MET A C 1
ATOM 828 O O . MET A 1 101 ? -5.329 -9.481 14.099 1.00 92.12 101 MET A O 1
ATOM 832 N N . LEU A 1 102 ? -3.275 -8.888 13.396 1.00 91.88 102 LEU A N 1
ATOM 833 C CA . LEU A 1 102 ? -2.673 -8.783 14.732 1.00 91.88 102 LEU A CA 1
ATOM 834 C C . LEU A 1 102 ? -3.253 -7.622 15.558 1.00 91.88 102 LEU A C 1
ATOM 836 O O . LEU A 1 102 ? -3.146 -7.618 16.791 1.00 91.88 102 LEU A O 1
ATOM 840 N N . PHE A 1 103 ? -3.880 -6.654 14.887 1.00 92.56 103 PHE A N 1
ATOM 841 C CA . PHE A 1 103 ? -4.446 -5.448 15.485 1.00 92.56 103 PHE A CA 1
ATOM 842 C C . PHE A 1 103 ? -5.941 -5.570 15.790 1.00 92.56 103 PHE A C 1
ATOM 844 O O . PHE A 1 103 ? -6.462 -4.752 16.541 1.00 92.56 103 PHE A O 1
ATOM 851 N N . TYR A 1 104 ? -6.612 -6.625 15.312 1.00 89.94 104 TYR A N 1
ATOM 852 C CA . TYR A 1 104 ? -8.066 -6.776 15.438 1.00 89.94 104 TYR A CA 1
ATOM 853 C C . TYR A 1 104 ? -8.590 -6.707 16.880 1.00 89.94 104 TYR A C 1
ATOM 855 O O . TYR A 1 104 ? -9.585 -6.053 17.154 1.00 89.94 104 TYR A O 1
ATOM 863 N N . ARG A 1 105 ? -7.909 -7.378 17.818 1.00 88.25 105 ARG A N 1
ATOM 864 C CA . ARG A 1 105 ? -8.303 -7.433 19.240 1.00 88.25 105 ARG A CA 1
ATOM 865 C C . ARG A 1 105 ? -7.567 -6.414 20.111 1.00 88.25 105 ARG A C 1
ATOM 867 O O . ARG A 1 105 ? -7.513 -6.559 21.333 1.00 88.25 105 ARG A O 1
ATOM 874 N N . ARG A 1 106 ? -6.900 -5.434 19.501 1.00 91.81 106 ARG A N 1
ATOM 875 C CA . ARG A 1 106 ? -6.163 -4.398 20.232 1.00 91.81 106 ARG A CA 1
ATOM 876 C C . ARG A 1 106 ? -7.098 -3.242 20.562 1.00 91.81 106 ARG A C 1
ATOM 878 O O . ARG A 1 106 ? -8.108 -3.042 19.909 1.00 91.81 106 ARG A O 1
ATOM 885 N N . ARG A 1 107 ? -6.748 -2.484 21.604 1.00 91.19 107 ARG A N 1
ATOM 886 C CA . ARG A 1 107 ? -7.499 -1.282 21.990 1.00 91.19 107 ARG A CA 1
ATOM 887 C C . ARG A 1 107 ? -7.381 -0.230 20.888 1.00 91.19 107 ARG A C 1
ATOM 889 O O . ARG A 1 107 ? -6.284 -0.042 20.361 1.00 91.19 107 ARG A O 1
ATOM 896 N N . ASP A 1 108 ? -8.440 0.536 20.658 1.00 90.69 108 ASP A N 1
ATOM 897 C CA . ASP A 1 108 ? -8.474 1.599 19.639 1.00 90.69 108 ASP A CA 1
ATOM 898 C C . ASP A 1 108 ? -7.327 2.596 19.801 1.00 90.69 108 ASP A C 1
ATOM 900 O O . ASP A 1 108 ? -6.670 2.968 18.833 1.00 90.69 108 ASP A O 1
ATOM 904 N N . LYS A 1 109 ? -7.009 2.958 21.053 1.00 92.75 109 LYS A N 1
ATOM 905 C CA . LYS A 1 109 ? -5.863 3.821 21.377 1.00 92.75 109 LYS A CA 1
ATOM 906 C C . LYS A 1 109 ? -4.544 3.248 20.859 1.00 92.75 109 LYS A C 1
ATOM 908 O O . LYS A 1 109 ? -3.718 3.989 20.344 1.00 92.75 109 LYS A O 1
ATOM 913 N N . THR A 1 110 ? -4.339 1.938 20.996 1.00 93.56 110 THR A N 1
ATOM 914 C CA . THR A 1 110 ? -3.131 1.267 20.506 1.00 93.56 110 THR A CA 1
ATOM 915 C C . THR A 1 110 ? -3.087 1.318 18.985 1.00 93.56 110 THR A C 1
ATOM 917 O O . THR A 1 110 ? -2.078 1.733 18.432 1.00 93.56 110 THR A O 1
ATOM 920 N N . VAL A 1 111 ? -4.180 0.958 18.313 1.00 94.19 111 VAL A N 1
ATOM 921 C CA . VAL A 1 111 ? -4.266 0.995 16.845 1.00 94.19 111 VAL A CA 1
ATOM 922 C C . VAL A 1 111 ? -3.978 2.394 16.307 1.00 94.19 111 VAL A C 1
ATOM 924 O O . VAL A 1 111 ? -3.161 2.537 15.402 1.00 94.19 111 VAL A O 1
ATOM 927 N N . PHE A 1 112 ? -4.586 3.423 16.899 1.00 94.69 112 PHE A N 1
ATOM 928 C CA . PHE A 1 112 ? -4.393 4.810 16.486 1.00 94.69 112 PHE A CA 1
ATOM 929 C C . PHE A 1 112 ? -2.943 5.276 16.662 1.00 94.69 112 PHE A C 1
ATOM 931 O O . PHE A 1 112 ? -2.367 5.836 15.733 1.00 94.69 112 PHE A O 1
ATOM 938 N N . ILE A 1 113 ? -2.329 5.000 17.821 1.00 96.25 113 ILE A N 1
ATOM 939 C CA . ILE A 1 113 ? -0.922 5.349 18.071 1.00 96.25 113 ILE A CA 1
ATOM 940 C C . ILE A 1 113 ? -0.022 4.674 17.036 1.00 96.25 113 ILE A C 1
ATOM 942 O O . ILE A 1 113 ? 0.781 5.352 16.411 1.00 96.25 113 ILE A O 1
ATOM 946 N N . TRP A 1 114 ? -0.192 3.371 16.796 1.00 96.69 114 TRP A N 1
ATOM 947 C CA . TRP A 1 114 ? 0.598 2.655 15.793 1.00 96.69 114 TRP A CA 1
ATOM 948 C C . TRP A 1 114 ? 0.402 3.222 14.385 1.00 96.69 114 TRP A C 1
ATOM 950 O O . TRP A 1 114 ? 1.386 3.428 13.680 1.00 96.69 114 TRP A O 1
ATOM 960 N N . ALA A 1 115 ? -0.834 3.528 13.991 1.00 95.50 115 ALA A N 1
ATOM 961 C CA . ALA A 1 115 ? -1.124 4.100 12.681 1.00 95.50 115 ALA A CA 1
ATOM 962 C C . ALA A 1 115 ? -0.395 5.436 12.468 1.00 95.50 115 ALA A C 1
ATOM 964 O O . ALA A 1 115 ? 0.303 5.612 11.470 1.00 95.50 115 ALA A O 1
ATOM 965 N N . ILE A 1 116 ? -0.503 6.354 13.434 1.00 96.94 116 ILE A N 1
ATOM 966 C CA . ILE A 1 116 ? 0.143 7.669 13.362 1.00 96.94 116 ILE A CA 1
ATOM 967 C C . ILE A 1 116 ? 1.663 7.545 13.467 1.00 96.94 116 ILE A C 1
ATOM 969 O O . ILE A 1 116 ? 2.370 8.179 12.691 1.00 96.94 116 ILE A O 1
ATOM 973 N N . SER A 1 117 ? 2.185 6.715 14.372 1.00 96.38 117 SER A N 1
ATOM 974 C CA . SER A 1 117 ? 3.629 6.514 14.521 1.00 96.38 117 SER A CA 1
ATOM 975 C C . SER A 1 117 ? 4.261 5.974 13.242 1.00 96.38 117 SER A C 1
ATOM 977 O O . SER A 1 117 ? 5.265 6.521 12.797 1.00 96.38 117 SER A O 1
ATOM 979 N N . ILE A 1 118 ? 3.668 4.953 12.617 1.00 95.31 118 ILE A N 1
ATOM 980 C CA . ILE A 1 118 ? 4.177 4.393 11.358 1.00 95.31 118 ILE A CA 1
ATOM 981 C C . ILE A 1 118 ? 4.120 5.438 10.245 1.00 95.31 118 ILE A C 1
ATOM 983 O O . ILE A 1 118 ? 5.089 5.582 9.503 1.00 95.31 118 ILE A O 1
ATOM 987 N N . LEU A 1 119 ? 3.023 6.194 10.149 1.00 94.44 119 LEU A N 1
ATOM 988 C CA . LEU A 1 119 ? 2.882 7.247 9.148 1.00 94.44 119 LEU A CA 1
ATOM 989 C C . LEU A 1 119 ? 3.952 8.332 9.326 1.00 94.44 119 LEU A C 1
ATOM 991 O O . LEU A 1 119 ? 4.637 8.676 8.372 1.00 94.44 119 LEU A O 1
ATOM 995 N N . VAL A 1 120 ? 4.143 8.834 10.546 1.00 95.12 120 VAL A N 1
ATOM 996 C CA . VAL A 1 120 ? 5.145 9.867 10.846 1.00 95.12 120 VAL A CA 1
ATOM 997 C C . VAL A 1 120 ? 6.559 9.360 10.577 1.00 95.12 120 VAL A C 1
ATOM 999 O O . VAL A 1 120 ? 7.343 10.077 9.963 1.00 95.12 120 VAL A O 1
ATOM 1002 N N . ILE A 1 121 ? 6.882 8.126 10.978 1.00 93.38 121 ILE A N 1
ATOM 1003 C CA . ILE A 1 121 ? 8.185 7.510 10.688 1.00 93.38 121 ILE A CA 1
ATOM 1004 C C . ILE A 1 121 ? 8.390 7.394 9.178 1.00 93.38 121 ILE A C 1
ATOM 1006 O O . ILE A 1 121 ? 9.455 7.750 8.685 1.00 93.38 121 ILE A O 1
ATOM 1010 N N . PHE A 1 122 ? 7.375 6.954 8.435 1.00 91.31 122 PHE A N 1
ATOM 1011 C CA . PHE A 1 122 ? 7.438 6.873 6.981 1.00 91.31 122 PHE A C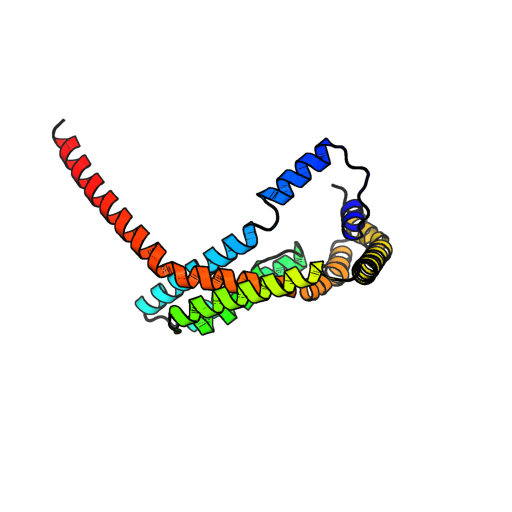A 1
ATOM 1012 C C . PHE A 1 122 ? 7.679 8.246 6.339 1.00 91.31 122 PHE A C 1
ATOM 1014 O O . PHE A 1 122 ? 8.584 8.374 5.519 1.00 91.31 122 PHE A O 1
ATOM 1021 N N . LEU A 1 123 ? 6.937 9.285 6.742 1.00 91.31 123 LEU A N 1
ATOM 1022 C CA . LEU A 1 123 ? 7.153 10.646 6.239 1.00 91.31 123 LEU A CA 1
ATOM 1023 C C . LEU A 1 123 ? 8.545 11.172 6.601 1.00 91.31 123 LEU A C 1
ATOM 1025 O O . LEU A 1 123 ? 9.182 11.813 5.772 1.00 91.31 123 LEU A O 1
ATOM 1029 N N . ALA A 1 124 ? 9.034 10.886 7.808 1.00 90.69 124 ALA A N 1
ATOM 1030 C CA . ALA A 1 124 ? 10.375 11.275 8.225 1.00 90.69 124 ALA A CA 1
ATOM 1031 C C . ALA A 1 124 ? 11.443 10.567 7.377 1.00 90.69 124 ALA A C 1
ATOM 1033 O O . ALA A 1 124 ? 12.317 11.232 6.826 1.00 90.69 124 ALA A O 1
ATOM 1034 N N . MET A 1 125 ? 11.337 9.249 7.182 1.00 87.69 125 MET A N 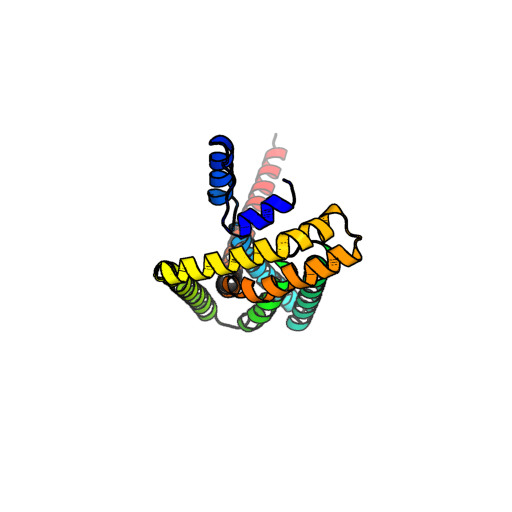1
ATOM 1035 C CA . MET A 1 125 ? 12.232 8.492 6.299 1.00 87.69 125 MET A CA 1
ATOM 1036 C C . MET A 1 125 ? 12.194 9.015 4.861 1.00 87.69 125 MET A C 1
ATOM 1038 O O . MET A 1 125 ? 13.241 9.177 4.243 1.00 87.69 125 MET A O 1
ATOM 1042 N N . PHE A 1 126 ? 11.005 9.330 4.346 1.00 84.69 126 PHE A N 1
ATOM 1043 C CA . PHE A 1 126 ? 10.849 9.902 3.013 1.00 84.69 126 PHE A CA 1
ATOM 1044 C C . PHE A 1 126 ? 11.462 11.307 2.921 1.00 84.69 126 PHE A C 1
ATOM 1046 O O . PHE A 1 126 ? 12.140 11.616 1.950 1.00 84.69 126 PHE A O 1
ATOM 1053 N N . SER A 1 127 ? 11.315 12.143 3.955 1.00 86.94 127 SER A N 1
ATOM 1054 C CA . SER A 1 127 ? 11.940 13.472 4.003 1.00 86.94 127 SER A CA 1
ATOM 1055 C C . SER A 1 127 ? 13.471 13.415 4.017 1.00 86.94 127 SER A C 1
ATOM 1057 O O . SER A 1 127 ? 14.116 14.253 3.393 1.00 86.94 127 SER A O 1
ATOM 1059 N N . LEU A 1 128 ? 14.061 12.393 4.651 1.00 85.50 128 LEU A N 1
ATOM 1060 C CA . LEU A 1 128 ? 15.511 12.177 4.651 1.00 85.50 128 LEU A CA 1
ATOM 1061 C C . LEU A 1 128 ? 16.052 11.871 3.247 1.00 85.50 128 LEU A C 1
ATOM 1063 O O . LEU A 1 128 ? 17.209 12.180 2.971 1.00 85.50 128 LEU A O 1
ATOM 1067 N N . ALA A 1 129 ? 15.229 11.320 2.348 1.00 79.75 129 ALA A N 1
ATOM 1068 C CA . ALA A 1 129 ? 15.621 11.100 0.957 1.00 79.75 129 ALA A CA 1
ATOM 1069 C C . ALA A 1 129 ? 15.897 12.420 0.211 1.00 79.75 129 ALA A C 1
ATOM 1071 O O . ALA A 1 129 ? 16.761 12.457 -0.659 1.00 79.75 129 ALA A O 1
ATOM 1072 N N . PHE A 1 130 ? 15.246 13.524 0.599 1.00 81.19 130 PHE A N 1
ATOM 1073 C CA . PHE A 1 130 ? 15.498 14.856 0.026 1.00 81.19 130 PHE A CA 1
ATOM 1074 C C . PHE A 1 130 ? 16.764 15.531 0.568 1.00 81.19 130 PHE A C 1
ATOM 1076 O O . PHE A 1 130 ? 17.174 16.562 0.044 1.00 81.19 130 PHE A O 1
ATOM 1083 N N . LEU A 1 131 ? 17.381 14.974 1.613 1.00 83.50 131 LEU A N 1
ATOM 1084 C CA . LEU A 1 131 ? 18.630 15.476 2.192 1.00 83.50 131 LEU A CA 1
ATOM 1085 C C . LEU A 1 131 ? 19.863 14.732 1.659 1.00 83.50 131 LEU A C 1
ATOM 1087 O O . LEU A 1 131 ? 20.973 14.958 2.143 1.00 83.50 131 LEU A O 1
ATOM 1091 N N . GLN A 1 132 ? 19.685 13.817 0.701 1.00 80.12 132 GLN A N 1
ATOM 1092 C CA . GLN A 1 132 ? 20.795 13.068 0.123 1.00 80.12 132 GLN A CA 1
ATOM 1093 C C . GLN A 1 132 ? 21.713 13.987 -0.702 1.00 80.12 132 GLN A C 1
ATOM 1095 O O . GLN A 1 132 ? 21.214 14.872 -1.400 1.00 80.12 132 GLN A O 1
ATOM 1100 N N . PRO A 1 133 ? 23.047 13.783 -0.652 1.00 82.31 133 PRO A N 1
ATOM 1101 C CA . PRO A 1 133 ? 23.978 14.535 -1.484 1.00 82.31 133 PRO A CA 1
ATOM 1102 C C . PRO A 1 133 ? 23.639 14.355 -2.964 1.00 82.31 133 PRO A C 1
ATOM 1104 O O . PRO A 1 133 ? 23.297 13.250 -3.390 1.00 82.31 133 PRO A O 1
ATOM 1107 N N . GLU A 1 134 ? 23.801 15.414 -3.756 1.00 75.00 134 GLU A N 1
ATOM 1108 C CA . GLU A 1 134 ? 23.513 15.389 -5.195 1.00 75.00 134 GLU A CA 1
ATOM 1109 C C . GLU A 1 134 ? 24.281 14.263 -5.913 1.00 75.00 134 GLU A C 1
ATOM 1111 O O . GLU A 1 134 ? 23.745 13.586 -6.779 1.00 75.00 134 GLU A O 1
ATOM 1116 N N . GLU A 1 135 ? 25.502 13.957 -5.469 1.00 74.56 135 GLU A N 1
ATOM 1117 C CA . GLU A 1 135 ? 26.327 12.847 -5.967 1.00 74.56 135 GLU A CA 1
ATOM 1118 C C . GLU A 1 135 ? 25.701 11.458 -5.729 1.00 74.56 135 GLU A C 1
ATOM 1120 O O . GLU A 1 135 ? 25.809 10.563 -6.573 1.00 74.56 135 GLU A O 1
ATOM 1125 N N . ALA A 1 136 ? 25.007 11.264 -4.604 1.00 72.50 136 ALA A N 1
ATOM 1126 C CA . ALA A 1 136 ? 24.299 10.020 -4.298 1.00 72.50 136 ALA A CA 1
ATOM 1127 C C . ALA A 1 136 ? 23.036 9.871 -5.164 1.00 72.50 136 ALA A C 1
ATOM 1129 O O . ALA A 1 136 ? 22.745 8.782 -5.659 1.00 72.50 136 ALA A O 1
ATOM 1130 N N . LEU A 1 137 ? 22.329 10.977 -5.416 1.00 67.75 137 LEU A N 1
ATOM 1131 C CA . LEU A 1 137 ? 21.176 11.011 -6.321 1.00 67.75 137 LEU A CA 1
ATOM 1132 C C . LEU A 1 137 ? 21.604 10.787 -7.781 1.00 67.75 137 LEU A C 1
ATOM 1134 O O . LEU A 1 137 ? 20.980 10.009 -8.508 1.00 67.75 137 LEU A O 1
ATOM 1138 N N . ASN A 1 138 ? 22.713 11.400 -8.195 1.00 69.00 138 ASN A N 1
ATOM 1139 C CA . ASN A 1 138 ? 23.258 11.299 -9.546 1.00 69.00 138 ASN A CA 1
ATOM 1140 C C . ASN A 1 138 ? 23.843 9.909 -9.828 1.00 69.00 138 ASN A C 1
ATOM 1142 O O . ASN A 1 138 ? 23.585 9.349 -10.888 1.00 69.00 138 ASN A O 1
ATOM 1146 N N . SER A 1 139 ? 24.564 9.295 -8.885 1.00 66.75 139 SER A N 1
ATOM 1147 C CA . SER A 1 139 ? 25.065 7.916 -9.044 1.00 66.75 139 SER A CA 1
ATOM 1148 C C . SER A 1 139 ? 23.938 6.877 -9.112 1.00 66.75 139 SER A C 1
ATOM 1150 O O . SER A 1 139 ? 24.009 5.950 -9.927 1.00 66.75 139 SER A O 1
ATOM 1152 N N . GLY A 1 140 ? 22.865 7.057 -8.333 1.00 66.50 140 GLY A N 1
ATOM 1153 C CA . GLY A 1 140 ? 21.643 6.256 -8.445 1.00 66.50 140 GLY A CA 1
ATOM 1154 C C . GLY A 1 140 ? 20.961 6.424 -9.805 1.00 66.50 140 GLY A C 1
ATOM 1155 O O . GLY A 1 140 ? 20.618 5.436 -10.454 1.00 66.50 140 GLY A O 1
ATOM 1156 N N . SER A 1 141 ? 20.846 7.665 -10.282 1.00 65.00 141 SER A N 1
ATOM 1157 C CA . SER A 1 141 ? 20.257 7.989 -11.588 1.00 65.00 141 SER A CA 1
ATOM 1158 C C . SER A 1 141 ? 21.073 7.416 -12.752 1.00 65.00 141 SER A C 1
ATOM 1160 O O . SER A 1 141 ? 20.507 6.791 -13.642 1.00 65.00 141 SER A O 1
ATOM 1162 N N . ILE A 1 142 ? 22.406 7.520 -12.707 1.00 64.94 142 ILE A N 1
ATOM 1163 C CA . ILE A 1 142 ? 23.319 6.941 -13.708 1.00 64.94 142 ILE A CA 1
ATOM 1164 C C . ILE A 1 142 ? 23.226 5.411 -13.728 1.00 64.94 142 ILE A C 1
ATOM 1166 O O . ILE A 1 142 ? 23.261 4.803 -14.796 1.00 64.94 142 ILE A O 1
ATOM 1170 N N . THR A 1 143 ? 23.101 4.772 -12.563 1.00 69.50 143 THR A N 1
ATOM 1171 C CA . THR A 1 143 ? 22.959 3.310 -12.475 1.00 69.50 143 THR A CA 1
ATOM 1172 C C . THR A 1 143 ? 21.634 2.849 -13.082 1.00 69.50 143 THR A C 1
ATOM 1174 O O . THR A 1 143 ? 21.621 1.919 -13.885 1.00 69.50 143 THR A O 1
ATOM 1177 N N . ASN A 1 144 ? 20.533 3.537 -12.770 1.00 68.00 144 ASN A N 1
ATOM 1178 C CA . ASN A 1 144 ? 19.218 3.250 -13.349 1.00 68.00 144 ASN A CA 1
ATOM 1179 C C . ASN A 1 144 ? 19.185 3.504 -14.863 1.00 68.00 144 ASN A C 1
ATOM 1181 O O . ASN A 1 144 ? 18.599 2.712 -15.597 1.00 68.00 144 ASN A O 1
ATOM 1185 N N . TYR A 1 145 ? 19.850 4.565 -15.327 1.00 62.38 145 TYR A N 1
ATOM 1186 C CA . TYR A 1 145 ? 20.002 4.870 -16.748 1.00 62.38 145 TYR A CA 1
ATOM 1187 C C . TYR A 1 145 ? 20.744 3.757 -17.489 1.00 62.38 145 TYR A C 1
ATOM 1189 O O . TYR A 1 145 ? 20.236 3.256 -18.485 1.00 62.38 145 TYR A O 1
ATOM 1197 N N . LYS A 1 146 ? 21.896 3.307 -16.976 1.00 67.69 146 LYS A N 1
ATOM 1198 C CA . LYS A 1 146 ? 22.662 2.213 -17.594 1.00 67.69 146 LYS A CA 1
ATOM 1199 C C . LYS A 1 146 ? 21.871 0.914 -17.654 1.00 67.69 146 LYS A C 1
ATOM 1201 O O . LYS A 1 146 ? 21.858 0.264 -18.685 1.00 67.69 146 LYS A O 1
ATOM 1206 N N . ILE A 1 147 ? 21.152 0.569 -16.583 1.00 72.06 147 ILE A N 1
ATOM 1207 C CA . ILE A 1 147 ? 20.272 -0.607 -16.581 1.00 72.06 147 ILE A CA 1
ATOM 1208 C C . ILE A 1 147 ? 19.181 -0.461 -17.649 1.00 72.06 147 ILE A C 1
ATOM 1210 O O . ILE A 1 147 ? 18.895 -1.423 -18.357 1.00 72.06 147 ILE A O 1
ATOM 1214 N N . ALA A 1 148 ? 18.576 0.721 -17.793 1.00 69.12 148 ALA A N 1
ATOM 1215 C CA . ALA A 1 148 ? 17.560 0.972 -18.813 1.00 69.12 148 ALA A CA 1
ATOM 1216 C C . ALA A 1 148 ? 18.134 0.907 -20.238 1.00 69.12 148 ALA A C 1
ATOM 1218 O O . ALA A 1 148 ? 17.513 0.314 -21.113 1.00 69.12 148 ALA A O 1
ATOM 1219 N N . GLU A 1 149 ? 19.322 1.465 -20.466 1.00 68.88 149 GLU A N 1
ATOM 1220 C CA . GLU A 1 149 ? 20.026 1.424 -21.751 1.00 68.88 149 GLU A CA 1
ATOM 1221 C C . GLU A 1 149 ? 20.422 -0.012 -22.130 1.00 68.88 149 GLU A C 1
ATOM 1223 O O . GLU A 1 149 ? 20.085 -0.477 -23.221 1.00 68.88 149 GLU A O 1
ATOM 1228 N N . ASP A 1 150 ? 21.030 -0.753 -21.201 1.00 72.75 150 ASP A N 1
ATOM 1229 C CA . ASP A 1 150 ? 21.458 -2.143 -21.396 1.00 72.75 150 ASP A CA 1
ATOM 1230 C C . ASP A 1 150 ? 20.265 -3.086 -21.635 1.00 72.75 150 ASP A C 1
ATOM 1232 O O . ASP A 1 150 ? 20.373 -4.072 -22.368 1.00 72.75 150 ASP A O 1
ATOM 1236 N N . THR A 1 151 ? 19.101 -2.782 -21.050 1.00 77.12 151 THR A N 1
ATOM 1237 C CA . THR A 1 151 ? 17.878 -3.588 -21.205 1.00 77.12 151 THR A CA 1
ATOM 1238 C C . THR A 1 151 ? 16.973 -3.128 -22.347 1.00 77.12 151 THR A C 1
ATOM 1240 O O . THR A 1 151 ? 16.100 -3.895 -22.752 1.00 77.12 151 THR A O 1
ATOM 1243 N N . ALA A 1 152 ? 17.184 -1.945 -22.935 1.00 75.06 152 ALA A N 1
ATOM 1244 C CA . ALA A 1 152 ? 16.314 -1.393 -23.977 1.00 75.06 152 ALA A CA 1
ATOM 1245 C C . ALA A 1 152 ? 16.264 -2.271 -25.237 1.00 75.06 152 ALA A C 1
ATOM 1247 O O . ALA A 1 152 ? 15.187 -2.508 -25.786 1.00 75.06 152 ALA A O 1
ATOM 1248 N N . ALA A 1 153 ? 17.406 -2.803 -25.684 1.00 77.44 153 ALA A N 1
ATOM 1249 C CA . ALA A 1 153 ? 17.454 -3.691 -26.848 1.00 77.44 153 ALA A CA 1
ATOM 1250 C C . ALA A 1 153 ? 16.701 -5.010 -26.594 1.00 77.44 153 ALA A C 1
ATOM 1252 O O . ALA A 1 153 ? 15.942 -5.469 -27.450 1.00 77.44 153 ALA A O 1
ATOM 1253 N N . ALA A 1 154 ? 16.861 -5.581 -25.395 1.00 79.62 154 ALA A N 1
ATOM 1254 C CA . ALA A 1 154 ? 16.142 -6.779 -24.967 1.00 79.62 154 ALA A CA 1
ATOM 1255 C C . ALA A 1 154 ? 14.634 -6.515 -24.813 1.00 79.62 154 ALA A C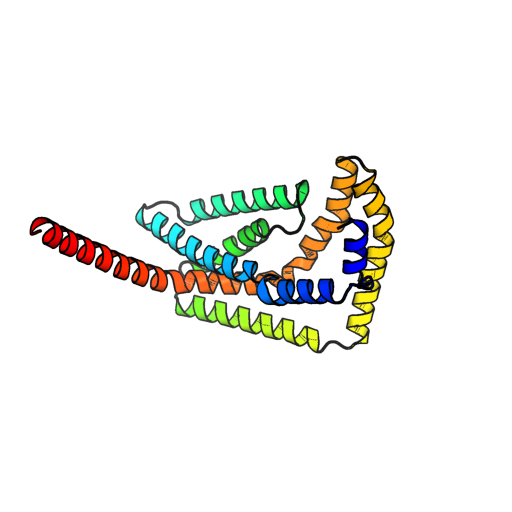 1
ATOM 1257 O O . ALA A 1 154 ? 13.827 -7.343 -25.228 1.00 79.62 154 ALA A O 1
ATOM 1258 N N . ALA A 1 155 ? 14.250 -5.337 -24.312 1.00 80.62 155 ALA A N 1
ATOM 1259 C CA . ALA A 1 155 ? 12.859 -4.913 -24.211 1.00 80.62 155 ALA A CA 1
ATOM 1260 C C . ALA A 1 155 ? 12.211 -4.778 -25.595 1.00 80.62 155 ALA A C 1
ATOM 1262 O O . ALA A 1 155 ? 11.123 -5.299 -25.819 1.00 80.62 155 ALA A O 1
ATOM 1263 N N . ILE A 1 156 ? 12.877 -4.124 -26.553 1.00 79.75 156 ILE A N 1
ATOM 1264 C CA . ILE A 1 156 ? 12.371 -3.983 -27.928 1.00 79.75 156 ILE A CA 1
ATOM 1265 C C . ILE A 1 156 ? 12.178 -5.358 -28.569 1.00 79.75 156 ILE A C 1
ATOM 1267 O O . ILE A 1 156 ? 11.116 -5.621 -29.137 1.00 79.75 156 ILE A O 1
ATOM 1271 N N . ALA A 1 157 ? 13.169 -6.245 -28.440 1.00 83.94 157 ALA A N 1
ATOM 1272 C CA . ALA A 1 157 ? 13.073 -7.607 -28.948 1.00 83.94 157 ALA A CA 1
ATOM 1273 C C . ALA A 1 157 ? 11.883 -8.347 -28.320 1.00 83.94 157 ALA A C 1
ATOM 1275 O O . ALA A 1 157 ? 11.034 -8.845 -29.049 1.00 83.94 157 ALA A O 1
ATOM 1276 N N . ALA A 1 158 ? 11.756 -8.334 -26.992 1.00 84.00 158 ALA A N 1
ATOM 1277 C CA . ALA A 1 158 ? 10.705 -9.046 -26.270 1.00 84.00 158 ALA A CA 1
ATOM 1278 C C . ALA A 1 158 ? 9.288 -8.490 -26.518 1.00 84.00 158 ALA A C 1
ATOM 1280 O O . ALA A 1 158 ? 8.350 -9.265 -26.679 1.00 84.00 158 ALA A O 1
ATOM 1281 N N . TYR A 1 159 ? 9.116 -7.165 -26.573 1.00 82.25 159 TYR A N 1
ATOM 1282 C CA . TYR A 1 159 ? 7.801 -6.520 -26.697 1.00 82.25 159 TYR A CA 1
ATOM 1283 C C . TYR A 1 159 ? 7.310 -6.346 -28.137 1.00 82.25 159 TYR A C 1
ATOM 1285 O O . TYR A 1 159 ? 6.100 -6.282 -28.352 1.00 82.25 159 TYR A O 1
ATOM 1293 N N . GLN A 1 160 ? 8.209 -6.191 -29.115 1.00 84.38 160 GLN A N 1
ATOM 1294 C CA . GLN A 1 160 ? 7.814 -5.905 -30.503 1.00 84.38 160 GLN A CA 1
ATOM 1295 C C . GLN A 1 160 ? 7.972 -7.104 -31.434 1.00 84.38 160 GLN A C 1
ATOM 1297 O O . GLN A 1 160 ? 7.218 -7.221 -32.397 1.00 84.38 160 GLN A O 1
ATOM 1302 N N . GLN A 1 161 ? 8.964 -7.958 -31.185 1.00 83.00 161 GLN A N 1
ATOM 1303 C CA . GLN A 1 161 ? 9.357 -9.026 -32.110 1.00 83.00 161 GLN A CA 1
ATOM 1304 C C . GLN A 1 161 ? 9.214 -10.422 -31.493 1.00 83.00 161 GLN A C 1
ATOM 1306 O O . GLN A 1 161 ? 9.151 -11.407 -32.226 1.00 83.00 161 GLN A O 1
ATOM 1311 N N . GLY A 1 162 ? 9.161 -10.500 -30.165 1.00 82.12 162 GLY A N 1
ATOM 1312 C CA . GLY A 1 162 ? 9.195 -11.740 -29.415 1.00 82.12 162 GLY A CA 1
ATOM 1313 C C . GLY A 1 162 ? 7.850 -12.450 -29.348 1.00 82.12 162 GLY A C 1
ATOM 1314 O O . GLY A 1 162 ? 6.776 -11.856 -29.477 1.00 82.12 162 GLY A O 1
ATOM 1315 N N . ASN A 1 163 ? 7.911 -13.758 -29.117 1.00 88.94 163 ASN A N 1
ATOM 1316 C CA . ASN A 1 163 ? 6.727 -14.538 -28.766 1.00 88.94 163 ASN A CA 1
ATOM 1317 C C . ASN A 1 163 ? 6.338 -14.318 -27.288 1.00 88.94 163 ASN A C 1
ATOM 1319 O O . ASN A 1 163 ? 7.100 -13.767 -26.496 1.00 88.94 163 ASN A O 1
ATOM 1323 N N . TYR A 1 164 ? 5.151 -14.787 -26.885 1.00 86.56 164 TYR A N 1
ATOM 1324 C CA . TYR A 1 164 ? 4.666 -14.594 -25.510 1.00 86.56 164 TYR A CA 1
ATOM 1325 C C . TYR A 1 164 ? 5.613 -15.154 -24.432 1.00 86.56 164 TYR A C 1
ATOM 1327 O O . TYR A 1 164 ? 5.706 -14.590 -23.347 1.00 86.56 164 TYR A O 1
ATOM 1335 N N . GLY A 1 165 ? 6.330 -16.246 -24.716 1.00 88.19 165 GLY A N 1
ATOM 1336 C CA . GLY A 1 165 ? 7.284 -16.836 -23.774 1.00 88.19 165 GLY A CA 1
ATOM 1337 C C . GLY A 1 165 ? 8.533 -15.975 -23.576 1.00 88.19 165 GLY A C 1
ATOM 1338 O O . GLY A 1 165 ? 9.003 -15.835 -22.450 1.00 88.19 165 GLY A O 1
ATOM 1339 N N . GLU A 1 166 ? 9.036 -15.362 -24.646 1.00 87.31 166 GLU A N 1
ATOM 1340 C CA . GLU A 1 166 ? 10.165 -14.423 -24.601 1.00 87.31 166 GLU A CA 1
ATOM 1341 C C . GLU A 1 166 ? 9.786 -13.129 -23.878 1.00 87.31 166 GLU A C 1
ATOM 1343 O O . GLU A 1 166 ? 10.539 -12.657 -23.026 1.00 87.31 166 GLU A O 1
ATOM 1348 N N . TRP A 1 167 ? 8.583 -12.609 -24.144 1.00 87.81 167 TRP A N 1
ATOM 1349 C CA . TRP A 1 167 ? 8.022 -11.499 -23.378 1.00 87.81 167 TRP A CA 1
ATOM 1350 C C . TRP A 1 167 ? 7.903 -11.842 -21.890 1.00 87.81 167 TRP A C 1
ATOM 1352 O O . TRP A 1 167 ? 8.352 -11.070 -21.048 1.00 87.81 167 TRP A O 1
ATOM 1362 N N . LEU A 1 168 ? 7.353 -13.013 -21.555 1.00 89.81 168 LEU A N 1
ATOM 1363 C CA . LEU A 1 168 ? 7.160 -13.436 -20.169 1.00 89.81 168 LEU A CA 1
ATOM 1364 C C . LEU A 1 168 ? 8.493 -13.600 -19.427 1.00 89.81 168 LEU A C 1
ATOM 1366 O O . LEU A 1 168 ? 8.601 -13.201 -18.270 1.00 89.81 168 LEU A O 1
ATOM 1370 N N . ALA A 1 169 ? 9.512 -14.164 -20.079 1.00 88.94 169 ALA A N 1
ATOM 1371 C CA . ALA A 1 169 ? 10.847 -14.290 -19.501 1.00 88.94 169 ALA A CA 1
ATOM 1372 C C . ALA A 1 169 ? 11.458 -12.912 -19.204 1.00 88.94 169 ALA A C 1
ATOM 1374 O O . ALA A 1 169 ? 11.915 -12.675 -18.085 1.00 88.94 169 ALA A O 1
ATOM 1375 N N . PHE A 1 170 ? 11.379 -11.986 -20.167 1.00 86.62 170 PHE A N 1
ATOM 1376 C CA . PHE A 1 170 ? 11.831 -10.608 -19.982 1.00 86.62 170 PHE A CA 1
ATOM 1377 C C . PHE A 1 170 ? 11.075 -9.914 -18.840 1.00 86.62 170 PHE A C 1
ATOM 1379 O O . PHE A 1 170 ? 11.687 -9.339 -17.939 1.00 86.62 170 PHE A O 1
ATOM 1386 N N . HIS A 1 171 ? 9.746 -10.012 -18.846 1.00 86.62 171 HIS A N 1
ATOM 1387 C CA . HIS A 1 171 ? 8.874 -9.434 -17.832 1.00 86.62 171 HIS A CA 1
ATOM 1388 C C . HIS A 1 171 ? 9.226 -9.951 -16.430 1.00 86.62 171 HIS A C 1
ATOM 1390 O O . HIS A 1 171 ? 9.384 -9.167 -15.496 1.00 86.62 171 HIS A O 1
ATOM 1396 N N . LEU A 1 172 ? 9.429 -11.260 -16.270 1.00 86.44 172 LEU A N 1
ATOM 1397 C CA . LEU A 1 172 ? 9.778 -11.855 -14.981 1.00 86.44 172 LEU A CA 1
ATOM 1398 C C . LEU A 1 172 ? 11.135 -11.376 -14.449 1.00 86.44 172 LEU A C 1
ATOM 1400 O O . LEU A 1 172 ? 11.255 -11.039 -13.267 1.00 86.44 172 LEU A O 1
ATOM 1404 N N . GLU A 1 173 ? 12.151 -11.352 -15.308 1.00 84.31 173 GLU A N 1
ATOM 1405 C CA . GLU A 1 173 ? 13.528 -11.053 -14.917 1.00 84.31 173 GLU A CA 1
ATOM 1406 C C . GLU A 1 173 ? 13.761 -9.560 -14.673 1.00 84.31 173 GLU A C 1
ATOM 1408 O O . GLU A 1 173 ? 14.343 -9.184 -13.652 1.00 84.31 173 GLU A O 1
ATOM 1413 N N . TYR A 1 174 ? 13.271 -8.711 -15.575 1.00 79.50 174 TYR A N 1
ATOM 1414 C CA . TYR A 1 174 ? 13.604 -7.286 -15.596 1.00 79.50 174 TYR A CA 1
ATOM 1415 C C . TYR A 1 174 ? 12.509 -6.387 -15.024 1.00 79.50 174 TYR A C 1
ATOM 1417 O O . TYR A 1 174 ? 12.791 -5.249 -14.646 1.00 79.50 174 TYR A O 1
ATOM 1425 N N . GLU A 1 175 ? 11.275 -6.876 -14.893 1.00 78.81 175 GLU A N 1
ATOM 1426 C CA . GLU A 1 175 ? 10.172 -6.082 -14.350 1.00 78.81 175 GLU A CA 1
ATOM 1427 C C . GLU A 1 175 ? 9.696 -6.648 -13.012 1.00 78.81 175 GLU A C 1
ATOM 1429 O O . GLU A 1 175 ? 9.818 -5.990 -11.981 1.00 78.81 175 GLU A O 1
ATOM 1434 N N . VAL A 1 176 ? 9.211 -7.880 -12.969 1.00 83.94 176 VAL A N 1
ATOM 1435 C CA . VAL A 1 176 ? 8.575 -8.463 -11.779 1.00 83.94 176 VAL A CA 1
ATOM 1436 C C . VAL A 1 176 ? 9.545 -8.562 -10.596 1.00 83.94 176 VAL A C 1
ATOM 1438 O O . VAL A 1 176 ? 9.264 -8.042 -9.514 1.00 83.94 176 VAL A O 1
ATOM 1441 N N . LEU A 1 177 ? 10.710 -9.193 -10.783 1.00 81.69 177 LEU A N 1
ATOM 1442 C CA . LEU A 1 177 ? 11.667 -9.415 -9.692 1.00 81.69 177 LEU A CA 1
ATOM 1443 C C . LEU A 1 177 ? 12.263 -8.116 -9.118 1.00 81.69 177 LEU A C 1
ATOM 1445 O O . LEU A 1 177 ? 12.332 -8.000 -7.888 1.00 81.69 177 LEU A O 1
ATOM 1449 N N . PRO A 1 178 ? 12.684 -7.128 -9.933 1.00 79.31 178 PRO A N 1
ATOM 1450 C CA . PRO A 1 178 ? 13.151 -5.848 -9.411 1.00 79.31 178 PRO A CA 1
ATOM 1451 C C . PRO A 1 178 ? 12.060 -5.067 -8.676 1.00 79.31 178 PRO A C 1
ATOM 1453 O O . PRO A 1 178 ? 12.340 -4.514 -7.612 1.00 79.31 178 PRO A O 1
ATOM 1456 N N . ASN A 1 179 ? 10.816 -5.055 -9.175 1.00 77.12 179 ASN A N 1
ATOM 1457 C CA . ASN A 1 179 ? 9.730 -4.330 -8.502 1.00 77.12 179 ASN A CA 1
ATOM 1458 C C . ASN A 1 179 ? 9.366 -4.973 -7.160 1.00 77.12 179 ASN A C 1
ATOM 1460 O O . ASN A 1 179 ? 9.239 -4.255 -6.173 1.00 77.12 179 ASN A O 1
ATOM 1464 N N . LEU A 1 180 ? 9.368 -6.305 -7.059 1.00 78.44 180 LEU A N 1
ATOM 1465 C CA . LEU A 1 180 ? 9.155 -6.998 -5.781 1.00 78.44 180 LEU A CA 1
ATOM 1466 C C . LEU A 1 180 ? 10.208 -6.627 -4.712 1.00 78.44 180 LEU A C 1
ATOM 1468 O O . LEU A 1 180 ? 9.934 -6.645 -3.508 1.00 78.44 180 LEU A O 1
ATOM 1472 N N . LYS A 1 181 ? 11.429 -6.282 -5.142 1.00 75.50 181 LYS A N 1
ATOM 1473 C CA . LYS A 1 181 ? 12.494 -5.796 -4.252 1.00 75.50 181 LYS A CA 1
ATOM 1474 C C . LYS A 1 181 ? 12.337 -4.308 -3.921 1.00 75.50 181 LYS A C 1
ATOM 1476 O O . LYS A 1 181 ? 12.577 -3.925 -2.779 1.00 75.50 181 LYS A O 1
ATOM 1481 N N . ALA A 1 182 ? 11.946 -3.482 -4.890 1.00 69.75 182 ALA A N 1
ATOM 1482 C CA . ALA A 1 182 ? 11.913 -2.025 -4.762 1.00 69.75 182 ALA A CA 1
ATOM 1483 C C . ALA A 1 182 ? 10.630 -1.468 -4.108 1.00 69.75 182 ALA A C 1
ATOM 1485 O O . ALA A 1 182 ? 10.693 -0.459 -3.405 1.00 69.75 182 ALA A O 1
ATOM 1486 N N . GLU A 1 183 ? 9.472 -2.111 -4.284 1.00 69.12 183 GLU A N 1
ATOM 1487 C CA . GLU A 1 183 ? 8.167 -1.585 -3.838 1.00 69.12 183 GLU A CA 1
ATOM 1488 C C . GLU A 1 183 ? 7.969 -1.549 -2.312 1.00 69.12 183 GLU A C 1
ATOM 1490 O O . GLU A 1 183 ? 7.035 -0.917 -1.811 1.00 69.12 183 GLU A O 1
ATOM 1495 N N . GLN A 1 184 ? 8.878 -2.150 -1.543 1.00 69.31 184 GLN A N 1
ATOM 1496 C CA . GLN A 1 184 ? 8.775 -2.253 -0.081 1.00 69.31 184 GLN A CA 1
ATOM 1497 C C . GLN A 1 184 ? 8.759 -0.891 0.627 1.00 69.31 184 GLN A C 1
ATOM 1499 O O . GLN A 1 184 ? 8.266 -0.782 1.752 1.00 69.31 184 GLN A O 1
ATOM 1504 N N . ILE A 1 185 ? 9.242 0.160 -0.042 1.00 70.25 185 ILE A N 1
ATOM 1505 C CA . ILE A 1 185 ? 9.226 1.536 0.466 1.00 70.25 185 ILE A CA 1
ATOM 1506 C C . ILE A 1 185 ? 7.787 1.991 0.759 1.00 70.25 185 ILE A C 1
ATOM 1508 O O . ILE A 1 185 ? 7.564 2.695 1.738 1.00 70.25 185 ILE A O 1
ATOM 1512 N N . GLY A 1 186 ? 6.791 1.560 -0.022 1.00 76.62 186 GLY A N 1
ATOM 1513 C CA . GLY A 1 186 ? 5.396 1.983 0.146 1.00 76.62 186 GLY A CA 1
ATOM 1514 C C . GLY A 1 186 ? 4.624 1.266 1.261 1.00 76.62 186 GLY A C 1
ATOM 1515 O O . GLY A 1 186 ? 3.580 1.756 1.695 1.00 76.62 186 GLY A O 1
ATOM 1516 N N . TYR A 1 187 ? 5.107 0.125 1.759 1.00 87.69 187 TYR A N 1
ATOM 1517 C CA . TYR A 1 187 ? 4.335 -0.724 2.678 1.00 87.69 187 TYR A CA 1
ATOM 1518 C C . TYR A 1 187 ? 3.984 -0.058 4.017 1.00 87.69 187 TYR A C 1
ATOM 1520 O O . TYR A 1 187 ? 2.848 -0.229 4.471 1.00 87.69 187 TYR A O 1
ATOM 1528 N N . PRO A 1 188 ? 4.877 0.725 4.659 1.00 90.62 188 PRO A N 1
ATOM 1529 C CA . PRO A 1 188 ? 4.551 1.385 5.920 1.00 90.62 188 PRO A CA 1
ATOM 1530 C C . PRO A 1 188 ? 3.356 2.339 5.801 1.00 90.62 188 PRO A C 1
ATOM 1532 O O . PRO A 1 188 ? 2.478 2.336 6.664 1.00 90.62 188 PRO A O 1
ATOM 1535 N N . SER A 1 189 ? 3.276 3.117 4.717 1.00 91.25 189 SER A N 1
ATOM 1536 C CA . SER A 1 189 ? 2.175 4.067 4.519 1.00 91.25 189 SER A CA 1
ATOM 1537 C C . SER A 1 189 ? 0.852 3.362 4.220 1.00 91.25 189 SER A C 1
ATOM 1539 O O . SER A 1 189 ? -0.170 3.719 4.808 1.00 91.25 189 SER A O 1
ATOM 1541 N N . MET A 1 190 ? 0.863 2.309 3.393 1.00 92.25 190 MET A N 1
ATOM 1542 C CA . MET A 1 190 ? -0.316 1.468 3.148 1.00 92.25 190 MET A CA 1
ATOM 1543 C C . MET A 1 190 ? -0.835 0.856 4.450 1.00 92.25 190 MET A C 1
ATOM 1545 O O . MET A 1 190 ? -2.033 0.909 4.735 1.00 92.25 190 MET A O 1
ATOM 1549 N N . PHE A 1 191 ? 0.067 0.328 5.280 1.00 95.12 191 PHE A N 1
ATOM 1550 C CA . PHE A 1 191 ? -0.305 -0.265 6.557 1.00 95.12 191 PHE A CA 1
ATOM 1551 C C . PHE A 1 191 ? -0.880 0.766 7.534 1.00 95.12 191 PHE A C 1
ATOM 1553 O O . PHE A 1 191 ? -1.911 0.513 8.159 1.00 95.12 191 PHE A O 1
ATOM 1560 N N . ALA A 1 192 ? -0.278 1.954 7.619 1.00 95.81 192 ALA A N 1
ATOM 1561 C CA . ALA A 1 192 ? -0.811 3.051 8.421 1.00 95.81 192 ALA A CA 1
ATOM 1562 C C . ALA A 1 192 ? -2.224 3.457 7.970 1.00 95.81 192 ALA A C 1
ATOM 1564 O O . ALA A 1 192 ? -3.122 3.595 8.802 1.00 95.81 192 ALA A O 1
ATOM 1565 N N . MET A 1 193 ? -2.457 3.579 6.659 1.00 95.75 193 MET A N 1
ATOM 1566 C CA . MET A 1 193 ? -3.776 3.909 6.110 1.00 95.75 193 MET A CA 1
ATOM 1567 C C . MET A 1 193 ? -4.805 2.800 6.356 1.00 95.75 193 MET A C 1
ATOM 1569 O O . MET A 1 193 ? -5.944 3.105 6.708 1.00 95.75 193 MET A O 1
ATOM 1573 N N . MET A 1 194 ? -4.418 1.523 6.254 1.00 96.69 194 MET A N 1
ATOM 1574 C CA . MET A 1 194 ? -5.273 0.395 6.644 1.00 96.69 194 MET A CA 1
ATOM 1575 C C . MET A 1 194 ? -5.651 0.445 8.129 1.00 96.69 194 MET A C 1
ATOM 1577 O O . MET A 1 194 ? -6.814 0.230 8.469 1.00 96.69 194 MET A O 1
ATOM 1581 N N . LEU A 1 195 ? -4.706 0.757 9.020 1.00 96.69 195 LEU A N 1
ATOM 1582 C CA . LEU A 1 195 ? -4.983 0.901 10.453 1.00 96.69 195 LEU A CA 1
ATOM 1583 C C . LEU A 1 195 ? -5.917 2.084 10.739 1.00 96.69 195 LEU A C 1
ATOM 1585 O O . LEU A 1 195 ? -6.828 1.946 11.552 1.00 96.69 195 LEU A O 1
ATOM 1589 N N . LEU A 1 196 ? -5.741 3.220 10.054 1.00 96.44 196 LEU A N 1
ATOM 1590 C CA . LEU A 1 196 ? -6.659 4.364 10.145 1.00 96.44 196 LEU A CA 1
ATOM 1591 C C . LEU A 1 196 ? -8.065 4.000 9.651 1.00 96.44 196 LEU A C 1
ATOM 1593 O O . LEU A 1 196 ? -9.055 4.356 10.292 1.00 96.44 196 LEU A O 1
ATOM 1597 N N . GLY A 1 197 ? -8.155 3.248 8.553 1.00 95.88 197 GLY A N 1
ATOM 1598 C CA . GLY A 1 197 ? -9.406 2.687 8.046 1.00 95.88 197 GLY A CA 1
ATOM 1599 C C . GLY A 1 197 ? -10.091 1.814 9.089 1.00 95.88 197 GLY A C 1
ATOM 1600 O O . GLY A 1 197 ? -11.237 2.068 9.451 1.00 95.88 197 GLY A O 1
ATOM 1601 N N . PHE A 1 198 ? -9.357 0.850 9.644 1.00 95.56 198 PHE A N 1
ATOM 1602 C CA . PHE A 1 198 ? -9.832 -0.040 10.702 1.00 95.56 198 PHE A CA 1
ATOM 1603 C C . PHE A 1 198 ? -10.309 0.732 11.945 1.00 95.56 198 PHE A C 1
ATOM 1605 O O . PHE A 1 198 ? -11.415 0.490 12.420 1.00 95.56 198 PHE A O 1
ATOM 1612 N N . PHE A 1 199 ? -9.531 1.707 12.421 1.00 95.00 199 PHE A N 1
ATOM 1613 C CA . PHE A 1 199 ? -9.882 2.558 13.563 1.00 95.00 199 PHE A CA 1
ATOM 1614 C C . PHE A 1 199 ? -11.155 3.384 13.319 1.00 95.00 199 PHE A C 1
ATOM 1616 O O . PHE A 1 199 ? -12.017 3.491 14.188 1.00 95.00 199 PHE A O 1
ATOM 1623 N N . SER A 1 200 ? -11.300 3.967 12.128 1.00 94.12 200 SER A N 1
ATOM 1624 C CA . SER A 1 200 ? -12.451 4.820 11.807 1.00 94.12 200 SER A CA 1
ATOM 1625 C C . SER A 1 200 ? -13.755 4.044 11.583 1.00 94.12 200 SER A C 1
ATOM 1627 O O . SER A 1 200 ? -14.834 4.641 11.606 1.00 94.12 200 SER A O 1
ATOM 1629 N N . ALA A 1 201 ? -13.682 2.723 11.401 1.00 91.94 201 ALA A N 1
ATOM 1630 C CA . ALA A 1 201 ? -14.800 1.896 10.966 1.00 91.94 201 ALA A CA 1
ATOM 1631 C C . ALA A 1 201 ? -16.028 1.977 11.878 1.00 91.94 201 ALA A C 1
ATOM 1633 O O . ALA A 1 201 ? -17.144 2.143 11.385 1.00 91.94 201 ALA A O 1
ATOM 1634 N N . GLU A 1 202 ? -15.850 1.923 13.199 1.00 85.75 202 GLU A N 1
ATOM 1635 C CA . GLU A 1 202 ? -16.973 2.036 14.139 1.00 85.75 202 GLU A CA 1
ATOM 1636 C C . GLU A 1 202 ? -17.669 3.394 14.062 1.00 85.75 202 GLU A C 1
ATOM 1638 O O . GLU A 1 202 ? -18.900 3.468 14.050 1.00 85.75 202 GLU A O 1
ATOM 1643 N N . SER A 1 203 ? -16.882 4.464 13.947 1.00 86.62 203 SER A N 1
ATOM 1644 C CA . SER A 1 203 ? -17.385 5.837 13.845 1.00 86.62 203 SER A CA 1
ATOM 1645 C C . SER A 1 203 ? -18.107 6.091 12.522 1.00 86.62 203 SER A C 1
ATOM 1647 O O . SER A 1 203 ? -19.114 6.796 12.481 1.00 86.62 203 SER A O 1
ATOM 1649 N N . VAL A 1 204 ? -17.611 5.511 11.429 1.00 86.12 204 VAL A N 1
ATOM 1650 C CA . VAL A 1 204 ? -18.253 5.598 10.113 1.00 86.12 204 VAL A CA 1
ATOM 1651 C C . VAL A 1 204 ? -19.576 4.827 10.118 1.00 86.12 204 VAL A C 1
ATOM 1653 O O . VAL A 1 204 ? -20.603 5.357 9.696 1.00 86.12 204 VAL A O 1
ATOM 1656 N N . LEU A 1 205 ? -19.593 3.605 10.658 1.00 83.62 205 LEU A N 1
ATOM 1657 C CA . LEU A 1 205 ? -20.794 2.765 10.704 1.00 83.62 205 LEU A CA 1
ATOM 1658 C C . LEU A 1 205 ? -21.889 3.337 11.615 1.00 83.62 205 LEU A C 1
ATOM 1660 O O . LEU A 1 205 ? -23.072 3.271 11.267 1.00 83.62 205 LEU A O 1
ATOM 1664 N N . SER A 1 206 ? -21.528 3.920 12.761 1.00 82.88 206 SER A N 1
ATOM 1665 C CA . SER A 1 206 ? -22.504 4.550 13.660 1.00 82.88 206 SER A CA 1
ATOM 1666 C C . SER A 1 206 ? -23.199 5.740 12.994 1.00 82.88 206 SER A C 1
ATOM 1668 O O . SER A 1 206 ? -24.421 5.852 13.062 1.00 82.88 206 SER A O 1
ATOM 1670 N N . ARG A 1 207 ? -22.458 6.566 12.247 1.00 81.62 207 ARG A N 1
ATOM 1671 C CA . ARG A 1 207 ? -23.015 7.689 11.476 1.00 81.62 207 ARG A CA 1
ATOM 1672 C C . ARG A 1 207 ? -23.918 7.234 10.333 1.00 81.62 207 ARG A C 1
ATOM 1674 O O . ARG A 1 207 ? -24.992 7.801 10.150 1.00 81.62 207 ARG A O 1
ATOM 1681 N N . ILE A 1 208 ? -23.514 6.203 9.588 1.00 79.50 208 ILE A N 1
ATOM 1682 C CA . ILE A 1 208 ? -24.327 5.661 8.488 1.00 79.50 208 ILE A CA 1
ATOM 1683 C C . ILE A 1 208 ? -25.645 5.099 9.027 1.00 79.50 208 ILE A C 1
ATOM 1685 O O . ILE A 1 208 ? -26.705 5.440 8.512 1.00 79.50 208 ILE A O 1
ATOM 1689 N N . SER A 1 209 ? -25.595 4.284 10.084 1.00 72.12 209 SER A N 1
ATOM 1690 C CA . SER A 1 209 ? -26.805 3.701 10.682 1.00 72.12 209 SER A CA 1
ATOM 1691 C C . SER A 1 209 ? -27.735 4.750 11.304 1.00 72.12 209 SER A C 1
ATOM 1693 O O . SER A 1 209 ? -28.953 4.636 11.163 1.00 72.12 209 SER A O 1
ATOM 1695 N N . GLY A 1 210 ? -27.180 5.796 11.926 1.00 67.69 210 GLY A N 1
ATOM 1696 C CA . GLY A 1 210 ? -27.946 6.933 12.436 1.00 67.69 210 GLY A CA 1
ATOM 1697 C C . GLY A 1 210 ? -28.676 7.691 11.327 1.00 67.69 210 GLY A C 1
ATOM 1698 O O . GLY A 1 210 ? -29.879 7.908 11.428 1.00 67.69 210 GLY A O 1
ATOM 1699 N N . ASN A 1 211 ? -27.991 8.009 10.226 1.00 65.81 211 ASN A N 1
ATOM 1700 C CA . ASN A 1 211 ? -28.612 8.708 9.098 1.00 65.81 211 ASN A CA 1
ATOM 1701 C C . ASN A 1 211 ? -29.637 7.840 8.357 1.00 65.81 211 ASN A C 1
ATOM 1703 O O . ASN A 1 211 ? -30.679 8.347 7.959 1.00 65.81 211 ASN A O 1
ATOM 1707 N N . MET A 1 212 ? -29.390 6.535 8.192 1.00 59.91 212 MET A N 1
ATOM 1708 C CA . MET A 1 212 ? -30.357 5.631 7.556 1.00 59.91 212 MET A CA 1
ATOM 1709 C C . MET A 1 212 ? -31.671 5.554 8.340 1.00 59.91 212 MET A C 1
ATOM 1711 O O . MET A 1 212 ? -32.733 5.524 7.726 1.00 59.91 212 MET A O 1
ATOM 1715 N N . ARG A 1 213 ? -31.618 5.589 9.679 1.00 58.06 213 ARG A N 1
ATOM 1716 C CA . ARG A 1 213 ? -32.822 5.648 10.522 1.00 58.06 213 ARG A CA 1
ATOM 1717 C C . ARG A 1 213 ? -33.648 6.913 10.258 1.00 58.06 213 ARG A C 1
ATOM 1719 O O . ARG A 1 213 ? -34.861 6.808 10.127 1.00 58.06 213 ARG A O 1
ATOM 1726 N N . VAL A 1 214 ? -32.990 8.063 10.095 1.00 61.03 214 VAL A N 1
ATOM 1727 C CA . VAL A 1 214 ? -33.655 9.338 9.767 1.00 61.03 214 VAL A CA 1
ATOM 1728 C C . VAL A 1 214 ? -34.349 9.272 8.403 1.00 61.03 214 VAL A C 1
ATOM 1730 O O . VAL A 1 214 ? -35.469 9.750 8.265 1.00 61.03 214 VAL A O 1
ATOM 1733 N N . TYR A 1 215 ? -33.739 8.634 7.399 1.00 59.00 215 TYR A N 1
ATOM 1734 C CA . TYR A 1 215 ? -34.385 8.466 6.091 1.00 59.00 215 TYR A CA 1
ATOM 1735 C C . TYR A 1 215 ? -35.620 7.562 6.143 1.00 59.00 215 TYR A C 1
ATOM 1737 O O . TYR A 1 215 ? -36.599 7.858 5.460 1.00 59.00 215 TYR A O 1
ATOM 1745 N N . PHE A 1 216 ? -35.609 6.506 6.962 1.00 58.84 216 PHE A N 1
ATOM 1746 C CA . PHE A 1 216 ? -36.796 5.671 7.163 1.00 58.84 216 PHE A CA 1
ATOM 1747 C C . PHE A 1 216 ? -37.931 6.457 7.845 1.00 58.84 216 PHE A C 1
ATOM 1749 O O . PHE A 1 216 ? -39.040 6.465 7.315 1.00 58.84 216 PHE A O 1
ATOM 1756 N N . GLU A 1 217 ? -37.654 7.219 8.909 1.00 62.22 217 GLU A N 1
ATOM 1757 C CA . GLU A 1 217 ? -38.654 8.079 9.577 1.00 62.22 217 GLU A CA 1
ATOM 1758 C C . GLU A 1 217 ? -39.208 9.191 8.665 1.00 62.22 217 GLU A C 1
ATOM 1760 O O . GLU A 1 217 ? -40.414 9.449 8.634 1.00 62.22 217 GLU A O 1
ATOM 1765 N N . VAL A 1 218 ? -38.351 9.842 7.871 1.00 67.19 218 VAL A N 1
ATOM 1766 C CA . VAL A 1 218 ? -38.784 10.872 6.911 1.00 67.19 218 VAL A CA 1
ATOM 1767 C C . VAL A 1 218 ? -39.605 10.257 5.770 1.00 67.19 218 VAL A C 1
ATOM 1769 O O . VAL A 1 218 ? -40.582 10.852 5.326 1.00 67.19 218 VAL A O 1
ATOM 1772 N N . SER A 1 219 ? -39.270 9.049 5.308 1.00 65.88 219 SER A N 1
ATOM 1773 C CA . SER A 1 219 ? -40.056 8.369 4.270 1.00 65.88 219 SER A CA 1
ATOM 1774 C C . SER A 1 219 ? -41.433 7.914 4.762 1.00 65.88 219 SER A C 1
ATOM 1776 O O . SER A 1 219 ? -42.408 8.054 4.028 1.00 65.88 219 SER A O 1
ATOM 1778 N N . GLU A 1 220 ? -41.544 7.441 6.008 1.00 62.56 220 GLU A N 1
ATOM 1779 C CA . GLU A 1 220 ? -42.832 7.076 6.607 1.00 62.56 220 GLU A CA 1
ATOM 1780 C C . GLU A 1 220 ? -43.713 8.308 6.812 1.00 62.56 220 GLU A C 1
ATOM 1782 O O . GLU A 1 220 ? -44.896 8.288 6.478 1.00 62.56 220 GLU A O 1
ATOM 1787 N N . THR A 1 221 ? -43.139 9.415 7.287 1.00 65.81 221 THR A N 1
ATOM 1788 C CA . THR A 1 221 ? -43.893 10.666 7.436 1.00 65.81 221 THR A CA 1
ATOM 1789 C C . THR A 1 221 ? -44.351 11.216 6.086 1.00 65.81 221 THR A C 1
ATOM 1791 O O . THR A 1 221 ? -45.525 11.550 5.948 1.00 65.81 221 THR A O 1
ATOM 1794 N N . LEU A 1 222 ? -43.499 11.244 5.057 1.00 64.88 222 LEU A N 1
ATOM 1795 C CA . LEU A 1 222 ? -43.893 11.672 3.706 1.00 64.88 222 LEU A CA 1
ATOM 1796 C C . LEU A 1 222 ? -44.947 10.750 3.068 1.00 64.88 222 LEU A C 1
ATOM 1798 O O . LEU A 1 222 ? -45.845 11.244 2.385 1.00 64.88 222 LEU A O 1
ATOM 1802 N N . ALA A 1 223 ? -44.894 9.440 3.330 1.00 64.81 223 ALA A N 1
ATOM 1803 C CA . ALA A 1 223 ? -45.924 8.497 2.895 1.00 64.81 223 ALA A CA 1
ATOM 1804 C C . ALA A 1 223 ? -47.288 8.799 3.543 1.00 64.81 223 ALA A C 1
ATOM 1806 O O . ALA A 1 223 ? -48.308 8.783 2.854 1.00 64.81 223 ALA A O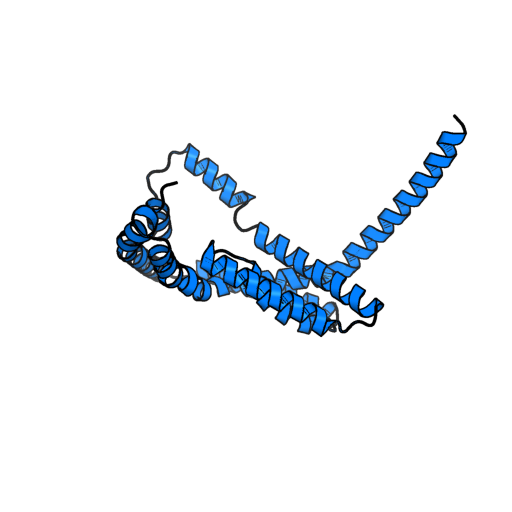 1
ATOM 1807 N N . VAL A 1 224 ? -47.312 9.163 4.831 1.00 66.88 224 VAL A N 1
ATOM 1808 C CA . VAL A 1 224 ? -48.539 9.590 5.526 1.00 66.88 224 VAL A CA 1
ATOM 1809 C C . VAL A 1 224 ? -49.125 10.857 4.894 1.00 66.88 224 VAL A C 1
ATOM 1811 O O . VAL A 1 224 ? -50.327 10.906 4.660 1.00 66.88 224 VAL A O 1
ATOM 1814 N N . TRP A 1 225 ? -48.306 11.853 4.545 1.00 57.16 225 TRP A N 1
ATOM 1815 C CA . TRP A 1 225 ? -48.795 13.086 3.907 1.00 57.16 225 TRP A CA 1
ATOM 1816 C C . TRP A 1 225 ? -49.291 12.877 2.469 1.00 57.16 225 TRP A C 1
ATOM 1818 O O . TRP A 1 225 ? -50.249 13.527 2.061 1.00 57.16 225 TRP A O 1
ATOM 1828 N N . SER A 1 226 ? -48.705 11.937 1.719 1.00 60.41 226 SER A N 1
ATOM 1829 C CA . SER A 1 226 ? -49.173 11.588 0.367 1.00 60.41 226 SER A CA 1
ATOM 1830 C C . SER A 1 226 ? -50.540 10.891 0.330 1.00 60.41 226 SER A C 1
ATOM 1832 O O . SER A 1 226 ? -51.157 10.842 -0.724 1.00 60.41 226 SER A O 1
ATOM 1834 N N . ALA A 1 227 ? -51.027 10.377 1.464 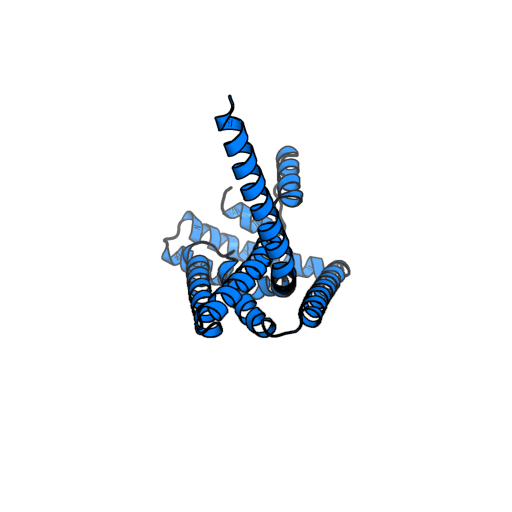1.00 62.78 227 ALA A N 1
ATOM 1835 C CA . ALA A 1 227 ? -52.354 9.770 1.577 1.00 62.78 227 ALA A CA 1
ATOM 1836 C C . ALA A 1 227 ? -53.477 10.790 1.863 1.00 62.78 227 ALA A C 1
ATOM 1838 O O . ALA A 1 227 ? -54.650 10.421 1.853 1.00 62.78 227 ALA A O 1
ATOM 1839 N N . PHE A 1 228 ? -53.127 12.051 2.145 1.00 60.88 228 PHE A N 1
ATOM 1840 C CA . PHE A 1 228 ? -54.070 13.138 2.445 1.00 60.88 228 PHE A CA 1
ATOM 1841 C C . PHE A 1 228 ? -54.259 14.142 1.290 1.00 60.88 228 PHE A C 1
ATOM 1843 O O . PHE A 1 228 ? -55.069 15.060 1.427 1.00 60.88 228 PHE A O 1
ATOM 1850 N N . LEU A 1 229 ? -53.541 13.972 0.175 1.00 50.28 229 LEU A N 1
ATOM 1851 C CA . LEU A 1 229 ? -53.696 14.718 -1.084 1.00 50.28 229 LEU A CA 1
ATOM 1852 C C . LEU A 1 229 ? -54.323 13.815 -2.148 1.00 50.28 229 LEU A C 1
ATOM 1854 O O . LEU A 1 229 ? -55.178 14.329 -2.902 1.00 50.28 229 LEU A O 1
#

InterPro domains:
  IPR052529 Bacterial Transport-Associated Protein [PTHR30590] (17-201)

Sequence (229 aa):
MSTPDLFFQRGGVLPEESAVNQGVRLEIDMFFAGKFYPILSFLFGLGFFLLMRRSEQKGEWVYRLFSRRMLVLFLLGIVHMVFFYNGDVLHNYALIGCLLMLFYRRRDKTVFIWAISILVIFLAMFSLAFLQPEEALNSGSITNYKIAEDTAAAAIAAYQQGNYGEWLAFHLEYEVLPNLKAEQIGYPSMFAMMLLGFFSAESVLSRISGNMRVYFEVSETLAVWSAFL

Organism: NCBI:txid2770274